Protein AF-A0A6F8Y375-F1 (afdb_monomer_lite)

pLDDT: mean 81.65, std 22.67, range [31.67, 98.69]

InterPro domains:
  IPR002477 Peptidoglycan binding-like [PF01471] (120-168)
  IPR036365 PGBD-like superfamily [SSF47090] (110-170)
  IPR036366 PGBD superfamily [G3DSA:1.10.101.10] (109-172)

Structure (mmCIF, N/CA/C/O backbone):
data_AF-A0A6F8Y375-F1
#
_entry.id   AF-A0A6F8Y375-F1
#
loop_
_atom_site.group_PDB
_atom_site.id
_atom_site.type_symbol
_atom_site.label_atom_id
_atom_site.label_alt_id
_atom_site.label_comp_id
_atom_site.label_asym_id
_atom_site.label_entity_id
_atom_site.label_seq_id
_atom_site.pdbx_PDB_ins_code
_atom_site.Cartn_x
_atom_site.Cartn_y
_atom_site.Cartn_z
_atom_site.occupancy
_atom_site.B_iso_or_equiv
_atom_site.auth_seq_id
_atom_site.auth_comp_id
_atom_site.auth_asym_id
_atom_site.auth_atom_id
_atom_site.pdbx_PDB_model_num
ATOM 1 N N . MET A 1 1 ? -44.886 16.537 32.208 1.00 37.22 1 MET A N 1
ATOM 2 C CA . MET A 1 1 ? -45.584 15.316 32.670 1.00 37.22 1 MET A CA 1
ATOM 3 C C . MET A 1 1 ? -44.545 14.223 32.857 1.00 37.22 1 MET A C 1
ATOM 5 O O . MET A 1 1 ? -43.608 14.162 32.078 1.00 37.22 1 MET A O 1
ATOM 9 N N . ARG A 1 2 ? -44.650 13.466 33.952 1.00 39.03 2 ARG A N 1
ATOM 10 C CA . ARG A 1 2 ? -43.691 12.444 34.404 1.00 39.03 2 ARG A CA 1
ATOM 11 C C . ARG A 1 2 ? -44.038 11.066 33.818 1.00 39.03 2 ARG A C 1
ATOM 13 O O . ARG A 1 2 ? -45.217 10.743 33.755 1.00 39.03 2 ARG A O 1
ATOM 20 N N . GLY A 1 3 ? -43.022 10.242 33.557 1.00 34.38 3 GLY A N 1
ATOM 21 C CA . GLY A 1 3 ? -43.107 8.777 33.399 1.00 34.38 3 GLY A CA 1
ATOM 22 C C . GLY A 1 3 ? -41.812 8.245 32.763 1.00 34.38 3 GLY A C 1
ATOM 23 O O . GLY A 1 3 ? -41.597 8.529 31.597 1.00 34.38 3 GLY A O 1
ATOM 24 N N . ARG A 1 4 ? -40.791 7.757 33.497 1.00 39.78 4 ARG A N 1
ATOM 25 C CA . ARG A 1 4 ? -40.645 6.469 34.238 1.00 39.78 4 ARG A CA 1
ATOM 26 C C . ARG A 1 4 ? -40.698 5.263 33.275 1.00 39.78 4 ARG A C 1
ATOM 28 O O . ARG A 1 4 ? -41.645 5.190 32.515 1.00 39.78 4 ARG A O 1
ATOM 35 N N . THR A 1 5 ? -39.801 4.271 33.255 1.00 34.69 5 THR A N 1
ATOM 36 C CA . THR A 1 5 ? -38.672 3.867 34.121 1.00 34.69 5 THR A CA 1
ATOM 37 C C . THR A 1 5 ? -37.955 2.665 33.478 1.00 34.69 5 THR A C 1
ATOM 39 O O . THR A 1 5 ? -38.552 1.944 32.687 1.00 34.69 5 THR A O 1
ATOM 42 N N . ALA A 1 6 ? -36.707 2.452 33.905 1.00 40.84 6 ALA A N 1
ATOM 43 C CA . ALA A 1 6 ? -35.819 1.313 33.674 1.00 40.84 6 ALA A CA 1
ATOM 44 C C . ALA A 1 6 ? -36.417 -0.079 33.957 1.00 40.84 6 ALA A C 1
ATOM 46 O O . ALA A 1 6 ? -37.256 -0.233 34.845 1.00 40.84 6 ALA A O 1
ATOM 47 N N . LEU A 1 7 ? -35.852 -1.099 33.302 1.00 39.53 7 LEU A N 1
ATOM 48 C CA . LEU A 1 7 ? -35.914 -2.500 33.721 1.00 39.53 7 LEU A CA 1
ATOM 49 C C . LEU A 1 7 ? -34.497 -3.096 33.699 1.00 39.53 7 LEU A C 1
ATOM 51 O O . LEU A 1 7 ? -33.960 -3.415 32.645 1.00 39.53 7 LEU A O 1
ATOM 55 N N . LEU A 1 8 ? -33.907 -3.233 34.887 1.00 40.50 8 LEU A N 1
ATOM 56 C CA . LEU A 1 8 ? -32.764 -4.100 35.168 1.00 40.50 8 LEU A CA 1
ATOM 57 C C . LEU A 1 8 ? -33.308 -5.283 35.971 1.00 40.50 8 LEU A C 1
ATOM 59 O O . LEU A 1 8 ? -33.814 -5.097 37.078 1.00 40.50 8 LEU A O 1
ATOM 63 N N . ALA A 1 9 ? -33.236 -6.487 35.408 1.00 43.84 9 ALA A N 1
ATOM 64 C CA . ALA A 1 9 ? -33.631 -7.717 36.082 1.00 43.84 9 ALA A CA 1
ATOM 65 C C . ALA A 1 9 ? -32.381 -8.416 36.639 1.00 43.84 9 ALA A C 1
ATOM 67 O O . ALA A 1 9 ? -31.626 -9.045 35.904 1.00 43.84 9 ALA A O 1
ATOM 68 N N . GLY A 1 10 ? -32.162 -8.284 37.948 1.00 35.44 10 GLY A N 1
ATOM 69 C CA . GLY A 1 10 ? -31.218 -9.101 38.708 1.00 35.44 10 GLY A CA 1
ATOM 70 C C . GLY A 1 10 ? -31.925 -10.331 39.275 1.00 35.44 10 GLY A C 1
ATOM 71 O O . GLY A 1 10 ? -32.960 -10.201 39.926 1.00 35.44 10 GLY A O 1
ATOM 72 N N . GLY A 1 11 ? -31.373 -11.520 39.03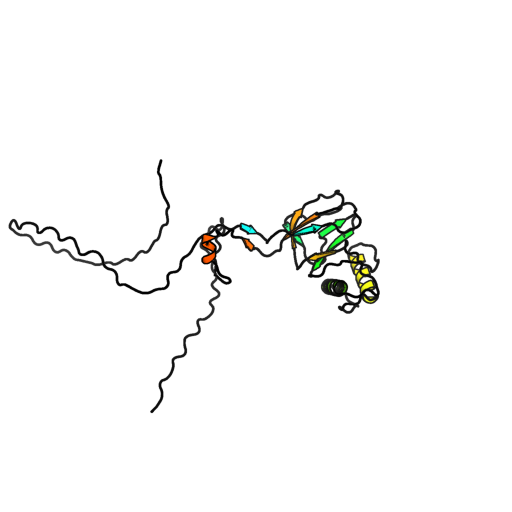5 1.00 34.22 11 GLY A N 1
ATOM 73 C CA . GLY A 1 11 ? -31.870 -12.777 39.589 1.00 34.22 11 GLY A CA 1
ATOM 74 C C . GLY A 1 11 ? -30.830 -13.431 40.492 1.00 34.22 11 GLY A C 1
ATOM 75 O O . GLY A 1 11 ? -29.788 -13.868 40.017 1.00 34.22 11 GLY A O 1
ATOM 76 N N . VAL A 1 12 ? -31.130 -13.541 41.787 1.00 40.56 12 VAL A N 1
ATOM 77 C CA . VAL A 1 12 ? -30.476 -14.494 42.695 1.00 40.56 12 VAL A CA 1
ATOM 78 C C . VAL A 1 12 ? -31.587 -15.283 43.375 1.00 40.56 12 VAL A C 1
ATOM 80 O O . VAL A 1 12 ? -32.337 -14.745 44.185 1.00 40.56 12 VAL A O 1
ATOM 83 N N . VAL A 1 13 ? -31.716 -16.557 43.004 1.00 44.78 13 VAL A N 1
ATOM 84 C CA . VAL A 1 13 ? -32.637 -17.513 43.628 1.00 44.78 13 VAL A CA 1
ATOM 85 C C . VAL A 1 13 ? -31.868 -18.261 44.711 1.00 44.78 13 VAL A C 1
ATOM 87 O O . VAL A 1 13 ? -30.893 -18.949 44.421 1.00 44.78 13 VAL A O 1
ATOM 90 N N . LEU A 1 14 ? -32.317 -18.138 45.958 1.00 45.53 14 LEU A N 1
ATOM 91 C CA . LEU A 1 14 ? -31.818 -18.918 47.088 1.00 45.53 14 LEU A CA 1
ATOM 92 C C . LEU A 1 14 ? -33.007 -19.696 47.664 1.00 45.53 14 LEU A C 1
ATOM 94 O O . LEU A 1 14 ? -33.869 -19.134 48.336 1.00 45.53 14 LEU A O 1
ATOM 98 N N . VAL A 1 15 ? -33.086 -20.985 47.326 1.00 47.25 15 VAL A N 1
ATOM 99 C CA . VAL A 1 15 ? -34.099 -21.913 47.846 1.00 47.25 15 VAL A CA 1
ATOM 100 C C . VAL A 1 15 ? -33.673 -22.346 49.245 1.00 47.25 15 VAL A C 1
ATOM 102 O O . VAL A 1 15 ? -32.671 -23.039 49.401 1.00 47.25 15 VAL A O 1
ATOM 105 N N . VAL A 1 16 ? -34.446 -21.967 50.262 1.00 47.47 16 VAL A N 1
ATOM 106 C CA . VAL A 1 16 ? -34.367 -22.566 51.599 1.00 47.47 16 VAL A CA 1
ATOM 107 C C . VAL A 1 16 ? -35.721 -23.197 51.893 1.00 47.47 16 VAL A C 1
ATOM 109 O O . VAL A 1 16 ? -36.705 -22.502 52.128 1.00 47.47 16 VAL A O 1
ATOM 112 N N . ALA A 1 17 ? -35.771 -24.525 51.835 1.00 45.69 17 ALA A N 1
ATOM 113 C CA . ALA A 1 17 ? -36.918 -25.306 52.267 1.00 45.69 17 ALA A CA 1
ATOM 114 C C . ALA A 1 17 ? -36.821 -25.531 53.783 1.00 45.69 17 ALA A C 1
ATOM 116 O O . ALA A 1 17 ? -35.930 -26.237 54.252 1.00 45.69 17 ALA A O 1
ATOM 117 N N . SER A 1 18 ? -37.737 -24.944 54.551 1.00 44.66 18 SER A N 1
ATOM 118 C CA . SER A 1 18 ? -37.965 -25.283 55.957 1.00 44.66 18 SER A CA 1
ATOM 119 C C . SER A 1 18 ? -39.335 -25.943 56.093 1.00 44.66 18 SER A C 1
ATOM 121 O O . SER A 1 18 ? -40.376 -25.317 55.907 1.00 44.66 18 SER A O 1
ATOM 123 N N . GLY A 1 19 ? -39.328 -27.241 56.396 1.00 43.91 19 GLY A N 1
ATOM 124 C CA . GLY A 1 19 ? -40.526 -27.978 56.777 1.00 43.91 19 GLY A CA 1
ATOM 125 C C . GLY A 1 19 ? -40.934 -27.637 58.209 1.00 43.91 19 GLY A C 1
ATOM 126 O O . GLY A 1 19 ? -40.118 -27.727 59.123 1.00 43.91 19 GLY A O 1
ATOM 127 N N . ALA A 1 20 ? -42.202 -27.280 58.406 1.00 39.06 20 ALA A N 1
ATOM 128 C CA . ALA A 1 20 ? -42.844 -27.246 59.715 1.00 39.06 20 ALA A CA 1
ATOM 129 C C . ALA A 1 20 ? -44.180 -27.991 59.615 1.00 39.06 20 ALA A C 1
ATOM 131 O O . ALA A 1 20 ? -45.089 -27.576 58.897 1.00 39.06 20 ALA A O 1
ATOM 132 N N . ALA A 1 21 ? -44.262 -29.127 60.305 1.00 38.59 21 ALA A N 1
ATOM 133 C CA . ALA A 1 21 ? -45.475 -29.914 60.447 1.00 38.59 21 ALA A CA 1
ATOM 134 C C . ALA A 1 21 ? -46.448 -29.195 61.394 1.00 38.59 21 ALA A C 1
ATOM 136 O O . ALA A 1 21 ? -46.091 -28.869 62.526 1.00 38.59 21 ALA A O 1
ATOM 137 N N . ALA A 1 22 ? -47.675 -28.954 60.931 1.00 40.41 22 ALA A N 1
ATOM 138 C CA . ALA A 1 22 ? -48.771 -28.452 61.748 1.00 40.41 22 ALA A CA 1
ATOM 139 C C . ALA A 1 22 ? -49.544 -29.634 62.350 1.00 40.41 22 ALA A C 1
ATOM 141 O O . ALA A 1 22 ? -50.082 -30.459 61.612 1.00 40.41 22 ALA A O 1
ATOM 142 N N . ALA A 1 23 ? -49.630 -29.697 63.678 1.00 41.34 23 ALA A N 1
ATOM 143 C CA . ALA A 1 23 ? -50.600 -30.529 64.380 1.00 41.34 23 ALA A CA 1
ATOM 144 C C . ALA A 1 23 ? -51.587 -29.611 65.111 1.00 41.34 23 ALA A C 1
ATOM 146 O O . ALA A 1 23 ? -51.207 -28.804 65.957 1.00 41.34 23 ALA A O 1
ATOM 147 N N . VAL A 1 24 ? -52.852 -29.717 64.710 1.00 46.00 24 VAL A N 1
ATOM 148 C CA . VAL A 1 24 ? -54.001 -28.954 65.203 1.00 46.00 24 VAL A CA 1
ATOM 149 C C . VAL A 1 24 ? -54.583 -29.686 66.415 1.00 46.00 24 VAL A C 1
ATOM 151 O O . VAL A 1 24 ? -54.818 -30.890 66.339 1.00 46.00 24 VAL A O 1
ATOM 154 N N . GLY A 1 25 ? -54.841 -28.978 67.516 1.00 36.72 25 GLY A N 1
ATOM 155 C CA . GLY A 1 25 ? -55.510 -29.517 68.704 1.00 36.72 25 GLY A CA 1
ATOM 156 C C . GLY A 1 25 ? -56.419 -28.466 69.341 1.00 36.72 25 GLY A C 1
ATOM 157 O O . GLY A 1 25 ? -55.965 -27.378 69.675 1.00 36.72 25 GLY A O 1
ATOM 158 N N . PHE A 1 26 ? -57.709 -28.789 69.434 1.00 42.25 26 PHE A N 1
ATOM 159 C CA . PHE A 1 26 ? -58.835 -27.938 69.839 1.00 42.25 26 PHE A CA 1
ATOM 160 C C . PHE A 1 26 ? -58.854 -27.579 71.338 1.00 42.25 26 PHE A C 1
ATOM 162 O O . PHE A 1 26 ? -58.589 -28.443 72.169 1.00 42.25 26 PHE A O 1
ATOM 169 N N . GLY A 1 27 ? -59.345 -26.374 71.678 1.00 36.41 27 GLY A N 1
ATOM 170 C CA . GLY A 1 27 ? -60.058 -26.140 72.945 1.00 36.41 27 GLY A CA 1
ATOM 171 C C . GLY A 1 27 ? -59.837 -24.792 73.648 1.00 36.41 27 GLY A C 1
ATOM 172 O O . GLY A 1 27 ? -58.833 -24.618 74.322 1.00 36.41 27 GLY A O 1
ATOM 173 N N . GLY A 1 28 ? -60.855 -23.920 73.608 1.00 40.31 28 GLY A N 1
ATOM 174 C CA . GLY A 1 28 ? -61.329 -23.187 74.795 1.00 40.31 28 GLY A CA 1
ATOM 175 C C . GLY A 1 28 ? -60.764 -21.794 75.126 1.00 40.31 28 GLY A C 1
ATOM 176 O O . GLY A 1 28 ? -59.578 -21.635 75.376 1.00 40.31 28 GLY A O 1
ATOM 177 N N . ALA A 1 29 ? -61.714 -20.862 75.304 1.00 40.88 29 ALA A N 1
ATOM 178 C CA . ALA A 1 29 ? -61.661 -19.565 75.994 1.00 40.88 29 ALA A CA 1
ATOM 179 C C . ALA A 1 29 ? -61.020 -18.374 75.256 1.00 40.88 29 ALA A C 1
ATOM 181 O O . ALA A 1 29 ? -59.884 -18.430 74.797 1.00 40.88 29 ALA A O 1
ATOM 182 N N . ASP A 1 30 ? -61.786 -17.277 75.197 1.00 52.31 30 ASP A N 1
ATOM 183 C CA . ASP A 1 30 ? -61.397 -15.943 74.735 1.00 52.31 30 ASP A CA 1
ATOM 184 C C . ASP A 1 30 ? -60.103 -15.464 75.409 1.00 52.31 30 ASP A C 1
ATOM 186 O O . ASP A 1 30 ? -60.102 -14.818 76.456 1.00 52.31 30 ASP A O 1
ATOM 190 N N . ALA A 1 31 ? -58.976 -15.784 74.783 1.00 46.41 31 ALA A N 1
ATOM 191 C CA . ALA A 1 31 ? -57.703 -15.149 75.042 1.00 46.41 31 ALA A CA 1
ATOM 192 C C . ALA A 1 31 ? -57.556 -14.012 74.033 1.00 46.41 31 ALA A C 1
ATOM 194 O O . ALA A 1 31 ? -57.444 -14.245 72.826 1.00 46.41 31 ALA A O 1
ATOM 195 N N . SER A 1 32 ? -57.568 -12.778 74.536 1.00 49.62 32 SER A N 1
ATOM 196 C CA . SER A 1 32 ? -57.157 -11.577 73.814 1.00 49.62 32 SER A CA 1
ATOM 197 C C . SER A 1 32 ? -55.979 -11.909 72.903 1.00 49.62 32 SER A C 1
ATOM 199 O O . SER A 1 32 ? -54.909 -12.273 73.390 1.00 49.62 32 SER A O 1
ATOM 201 N N . THR A 1 33 ? -56.183 -11.828 71.585 1.00 43.94 33 THR A N 1
ATOM 202 C CA . THR A 1 33 ? -55.109 -12.041 70.612 1.00 43.94 33 THR A CA 1
ATOM 203 C C . THR A 1 33 ? -54.000 -11.044 70.952 1.00 43.94 33 THR A C 1
ATOM 205 O O . THR A 1 33 ? -54.240 -9.839 70.827 1.00 43.94 33 THR A O 1
ATOM 208 N N . PRO A 1 34 ? -52.811 -11.485 71.412 1.00 51.41 34 PRO A N 1
ATOM 209 C CA . PRO A 1 34 ? -51.704 -10.561 71.587 1.00 51.41 34 PRO A CA 1
ATOM 210 C C . PRO A 1 34 ? -51.451 -9.929 70.215 1.00 51.41 34 PRO A C 1
ATOM 212 O O . PRO A 1 34 ? -51.585 -10.636 69.205 1.00 51.41 34 PRO A O 1
ATOM 215 N N . PRO A 1 35 ? -51.142 -8.621 70.126 1.00 56.06 35 PRO A N 1
ATOM 216 C CA . PRO A 1 35 ? -50.805 -8.022 68.845 1.00 56.06 35 PRO A CA 1
ATOM 217 C C . PRO A 1 35 ? -49.741 -8.917 68.226 1.00 56.06 35 PRO A C 1
ATOM 219 O O . PRO A 1 35 ? -48.720 -9.174 68.865 1.00 56.06 35 PRO A O 1
ATOM 222 N N . ARG A 1 36 ? -50.044 -9.488 67.051 1.00 54.84 36 ARG A N 1
ATOM 223 C CA . ARG A 1 36 ? -49.118 -10.342 66.305 1.00 54.84 36 ARG A CA 1
ATOM 224 C C . ARG A 1 36 ? -47.830 -9.544 66.201 1.00 54.84 36 ARG A C 1
ATOM 226 O O . ARG A 1 36 ? -47.786 -8.559 65.465 1.00 54.84 36 ARG A O 1
ATOM 233 N N . GLY A 1 37 ? -46.859 -9.906 67.040 1.00 55.25 37 GLY A N 1
ATOM 234 C CA . GLY A 1 37 ? -45.629 -9.157 67.200 1.00 55.25 37 GLY A CA 1
ATOM 235 C C . GLY A 1 37 ? -45.022 -9.011 65.823 1.00 55.25 37 GLY A C 1
ATOM 236 O O . GLY A 1 37 ? -44.868 -10.009 65.116 1.00 55.25 37 GLY A O 1
ATOM 237 N N . ALA A 1 38 ? -44.766 -7.769 65.415 1.00 67.94 38 ALA A N 1
ATOM 238 C CA . ALA A 1 38 ? -44.009 -7.511 64.208 1.00 67.94 38 ALA A CA 1
ATOM 239 C C . ALA A 1 38 ? -42.733 -8.354 64.308 1.00 67.94 38 ALA A C 1
ATOM 241 O O . ALA A 1 38 ? -41.964 -8.197 65.259 1.00 67.94 38 ALA A O 1
ATOM 242 N N . LEU A 1 39 ? -42.577 -9.319 63.397 1.00 71.50 39 LEU A N 1
ATOM 243 C CA . LEU A 1 39 ? -41.389 -10.164 63.369 1.00 71.50 39 LEU A CA 1
ATOM 244 C C . LEU A 1 39 ? -40.158 -9.243 63.343 1.00 71.50 39 LEU A C 1
ATOM 246 O O . LEU A 1 39 ? -40.206 -8.209 62.665 1.00 71.50 39 LEU A O 1
ATOM 250 N N . PRO A 1 40 ? -39.074 -9.578 64.069 1.00 73.81 40 PRO A N 1
ATOM 251 C CA . PRO A 1 40 ? -37.860 -8.785 64.001 1.00 73.81 40 PRO A CA 1
ATOM 252 C C . PRO A 1 40 ? -37.432 -8.639 62.532 1.00 73.81 40 PRO A C 1
ATOM 254 O O . PRO A 1 40 ? -37.566 -9.601 61.766 1.00 73.81 40 PRO A O 1
ATOM 257 N N . PRO A 1 41 ? -36.951 -7.455 62.113 1.00 78.75 41 PRO A N 1
ATOM 258 C CA . PRO A 1 41 ? -36.564 -7.225 60.729 1.00 78.75 41 PRO A CA 1
ATOM 259 C C . PRO A 1 41 ? -35.526 -8.259 60.284 1.00 78.75 41 PRO A C 1
ATOM 261 O O . PRO A 1 41 ? -34.656 -8.662 61.060 1.00 78.75 41 PRO A O 1
ATOM 264 N N . ALA A 1 42 ? -35.627 -8.695 59.027 1.00 83.81 42 ALA A N 1
ATOM 265 C CA . ALA A 1 42 ? -34.686 -9.649 58.459 1.00 83.81 42 ALA A CA 1
ATOM 266 C C . ALA A 1 42 ? -33.252 -9.103 58.568 1.00 83.81 42 ALA A C 1
ATOM 268 O O . ALA A 1 42 ? -32.975 -7.971 58.171 1.00 83.81 42 ALA A O 1
ATOM 269 N N . THR A 1 43 ? -32.343 -9.913 59.115 1.00 86.62 43 THR A N 1
ATOM 270 C CA . THR A 1 43 ? -30.919 -9.577 59.236 1.00 86.62 43 THR A CA 1
ATOM 271 C C . THR A 1 43 ? -30.093 -10.437 58.284 1.00 86.62 43 THR A C 1
ATOM 273 O O . THR A 1 43 ? -30.455 -11.573 57.979 1.00 86.62 43 THR A O 1
ATOM 276 N N . ALA A 1 44 ? -28.969 -9.897 57.812 1.00 88.81 44 ALA A N 1
ATOM 277 C CA . ALA A 1 44 ? -27.984 -10.614 57.009 1.00 88.81 44 ALA A CA 1
ATOM 278 C C . ALA A 1 44 ? -26.591 -10.432 57.627 1.00 88.81 44 ALA A C 1
ATOM 280 O O . ALA A 1 44 ? -26.277 -9.371 58.171 1.00 88.81 44 ALA A O 1
ATOM 281 N N . LYS A 1 45 ? -25.743 -11.466 57.561 1.00 89.62 45 LYS A N 1
ATOM 282 C CA . LYS A 1 45 ? -24.356 -11.371 58.039 1.00 89.62 45 LYS A CA 1
ATOM 283 C C . LYS A 1 45 ? -23.568 -10.404 57.156 1.00 89.62 45 LYS A C 1
ATOM 285 O O . LYS A 1 45 ? -23.555 -10.549 55.937 1.00 89.62 45 LYS A O 1
ATOM 290 N N . VAL A 1 46 ? -22.863 -9.463 57.778 1.00 89.06 46 VAL A N 1
ATOM 291 C CA . VAL A 1 46 ? -21.941 -8.566 57.074 1.00 89.06 46 VAL A CA 1
ATOM 292 C C . VAL A 1 46 ? -20.704 -9.360 56.652 1.00 89.06 46 VAL A C 1
ATOM 294 O O . VAL A 1 46 ? -20.022 -9.947 57.491 1.00 89.06 46 VAL A O 1
ATOM 297 N N . ALA A 1 47 ? -20.409 -9.368 55.354 1.00 90.81 47 ALA A N 1
ATOM 298 C CA . ALA A 1 47 ? -19.215 -9.978 54.781 1.00 90.81 47 ALA A CA 1
ATOM 299 C C . ALA A 1 47 ? -18.452 -8.944 53.941 1.00 90.81 47 ALA A C 1
ATOM 301 O O . ALA A 1 47 ? -19.057 -8.059 53.339 1.00 90.81 47 ALA A O 1
ATOM 302 N N . ARG A 1 48 ? -17.119 -9.055 53.892 1.00 91.06 48 ARG A N 1
ATOM 303 C CA . ARG A 1 48 ? -16.296 -8.294 52.939 1.00 91.06 48 ARG A CA 1
ATOM 304 C C . ARG A 1 48 ? -16.117 -9.107 51.664 1.00 91.06 48 ARG A C 1
ATOM 306 O O . ARG A 1 48 ? -15.863 -10.306 51.735 1.00 91.06 48 ARG A O 1
ATOM 313 N N . GLY A 1 49 ? -16.176 -8.433 50.524 1.00 91.81 49 GLY A N 1
ATOM 314 C CA . GLY A 1 49 ? -15.911 -9.008 49.212 1.00 91.81 49 GLY A CA 1
ATOM 315 C C . GLY A 1 49 ? -15.489 -7.924 48.227 1.00 91.81 49 GLY A C 1
ATOM 316 O O . GLY A 1 49 ? -15.562 -6.734 48.535 1.00 91.81 49 GLY A O 1
ATOM 317 N N . THR A 1 50 ? -15.035 -8.342 47.052 1.00 89.06 50 THR A N 1
ATOM 318 C CA . THR A 1 50 ? -14.737 -7.426 45.950 1.00 89.06 50 THR A CA 1
ATOM 319 C C . THR A 1 50 ? -16.026 -7.112 45.207 1.00 89.06 50 THR A C 1
ATOM 321 O O . THR A 1 50 ? -16.732 -8.026 44.785 1.00 89.06 50 THR A O 1
ATOM 324 N N . LEU A 1 51 ? -16.316 -5.825 45.029 1.00 88.50 51 LEU A N 1
ATOM 325 C CA . LEU A 1 51 ? -17.405 -5.377 44.173 1.00 88.50 51 LEU A CA 1
ATOM 326 C C . LEU A 1 51 ? -16.864 -5.159 42.760 1.00 88.50 51 LEU A C 1
ATOM 328 O O . LEU A 1 51 ? -15.894 -4.424 42.576 1.00 88.50 51 LEU A O 1
ATOM 332 N N . ILE A 1 52 ? -17.481 -5.809 41.778 1.00 84.62 52 ILE A N 1
ATOM 333 C CA . ILE A 1 52 ? -17.192 -5.591 40.361 1.00 84.62 52 ILE A CA 1
ATOM 334 C C . ILE A 1 52 ? -18.326 -4.736 39.810 1.00 84.62 52 ILE A C 1
ATOM 336 O O . ILE A 1 52 ? -19.494 -5.100 39.935 1.00 84.62 52 ILE A O 1
ATOM 340 N N . GLN A 1 53 ? -17.973 -3.595 39.227 1.00 83.12 53 GLN A N 1
ATOM 341 C CA . GLN A 1 53 ? -18.898 -2.778 38.457 1.00 83.12 53 GLN A CA 1
ATOM 342 C C . GLN A 1 53 ? -18.714 -3.124 36.981 1.00 83.12 53 GLN A C 1
ATOM 344 O O . GLN A 1 53 ? -17.592 -3.105 36.476 1.00 83.12 53 GLN A O 1
ATOM 349 N N . THR A 1 54 ? -19.809 -3.461 36.307 1.00 84.94 54 THR A N 1
ATOM 350 C CA . THR A 1 54 ? -19.839 -3.695 34.862 1.00 84.94 54 THR A CA 1
ATOM 351 C C . THR A 1 54 ? -20.707 -2.624 34.233 1.00 84.94 54 THR A C 1
ATOM 353 O O . THR A 1 54 ? -21.769 -2.299 34.763 1.00 84.94 54 THR A O 1
ATOM 356 N N . GLU A 1 55 ? -20.250 -2.086 33.112 1.00 87.12 55 GLU A N 1
ATOM 357 C CA . GLU A 1 55 ? -21.006 -1.132 32.321 1.00 87.12 55 GLU A CA 1
ATOM 358 C C . GLU A 1 55 ? -21.050 -1.601 30.871 1.00 87.12 55 GLU A C 1
ATOM 360 O O . GLU A 1 55 ? -20.032 -2.016 30.314 1.00 87.12 55 GLU A O 1
ATOM 365 N N . THR A 1 56 ? -22.244 -1.556 30.287 1.00 88.31 56 THR A N 1
ATOM 366 C CA . THR A 1 56 ? -22.464 -1.856 28.874 1.00 88.31 56 THR A CA 1
ATOM 367 C C . THR A 1 56 ? -22.463 -0.552 28.102 1.00 88.31 56 THR A C 1
ATOM 369 O O . THR A 1 56 ? -23.136 0.406 28.482 1.00 88.31 56 THR A O 1
ATOM 372 N N . VAL A 1 57 ? -21.702 -0.529 27.017 1.00 90.44 57 VAL A N 1
ATOM 373 C CA . VAL A 1 57 ? -21.546 0.624 26.137 1.00 90.44 57 VAL A CA 1
ATOM 374 C C . VAL A 1 57 ? -21.653 0.156 24.699 1.00 90.44 57 VAL A C 1
ATOM 376 O O . VAL A 1 57 ? -21.174 -0.927 24.358 1.00 90.44 57 VAL A O 1
ATOM 379 N N . ASP A 1 58 ? -22.278 0.976 23.866 1.00 89.25 58 ASP A N 1
ATOM 380 C CA . ASP A 1 58 ? -22.373 0.700 22.441 1.00 89.25 58 ASP A CA 1
ATOM 381 C C . ASP A 1 58 ? -21.029 0.965 21.755 1.00 89.25 58 ASP A C 1
ATOM 383 O O . ASP A 1 58 ? -20.267 1.864 22.125 1.00 89.25 58 ASP A O 1
ATOM 387 N N . GLY A 1 59 ? -20.737 0.170 20.730 1.00 89.06 59 GLY A N 1
ATOM 388 C CA . GLY A 1 59 ? -19.529 0.300 19.931 1.00 89.06 59 GLY A CA 1
ATOM 389 C C . GLY A 1 59 ? -19.782 -0.046 18.474 1.00 89.06 59 GLY A C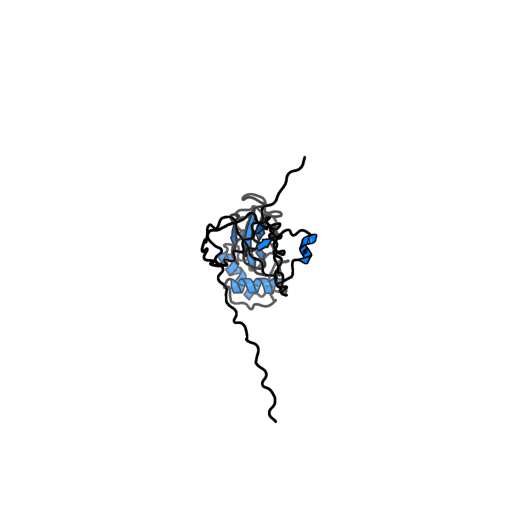 1
ATOM 390 O O . GLY A 1 59 ? -20.723 -0.763 18.134 1.00 89.06 59 GLY A O 1
ATOM 391 N N . THR A 1 60 ? -18.921 0.460 17.604 1.00 89.94 60 THR A N 1
ATOM 392 C CA . THR A 1 60 ? -18.928 0.144 16.180 1.00 89.94 60 THR A CA 1
ATOM 393 C C . THR A 1 60 ? -17.855 -0.893 15.883 1.00 89.94 60 THR A C 1
ATOM 395 O O . THR A 1 60 ? -16.700 -0.755 16.282 1.00 89.94 60 THR A O 1
ATOM 398 N N . LEU A 1 61 ? -18.235 -1.965 15.187 1.00 90.12 61 LEU A N 1
ATOM 399 C CA . LEU A 1 61 ? -17.285 -2.933 14.648 1.00 90.12 61 LEU A CA 1
ATOM 400 C C . LEU A 1 61 ? -16.809 -2.440 13.280 1.00 90.12 61 LEU A C 1
ATOM 402 O O . LEU A 1 61 ? -17.615 -2.263 12.370 1.00 90.12 61 LEU A O 1
ATOM 406 N N . GLY A 1 62 ? -15.504 -2.258 13.129 1.00 91.50 62 GLY A N 1
ATOM 407 C CA . GLY A 1 62 ? -14.875 -1.835 11.884 1.00 91.50 62 GLY A CA 1
ATOM 408 C C . GLY A 1 62 ? -13.501 -2.466 11.698 1.00 91.50 62 GLY A C 1
ATOM 409 O O . GLY A 1 62 ? -13.179 -3.488 12.303 1.00 91.50 62 GLY A O 1
ATOM 410 N N . TYR A 1 63 ? -12.687 -1.839 10.853 1.00 93.44 63 TYR A N 1
ATOM 411 C CA . TYR A 1 63 ? -11.346 -2.305 10.481 1.00 93.44 63 TYR A CA 1
ATOM 412 C C . TYR A 1 63 ? -10.253 -1.262 10.787 1.00 93.44 63 TYR A C 1
ATOM 414 O O . TYR A 1 63 ? -9.153 -1.301 10.235 1.00 93.44 63 TYR A O 1
ATOM 422 N N . GLY A 1 64 ? -10.568 -0.325 11.686 1.00 91.88 64 GLY A N 1
ATOM 423 C CA . GLY A 1 64 ? -9.770 0.869 11.957 1.00 91.88 64 GLY A CA 1
ATOM 424 C C . GLY A 1 64 ? -10.175 2.058 11.086 1.00 91.88 64 GLY A C 1
ATOM 425 O O . GLY A 1 64 ? -11.129 1.976 10.309 1.00 91.88 64 GLY A O 1
ATOM 426 N N . ASP A 1 65 ? -9.450 3.162 11.247 1.00 92.69 65 ASP A N 1
ATOM 427 C CA . ASP A 1 65 ? -9.707 4.398 10.513 1.00 92.69 65 ASP A CA 1
ATOM 428 C C . ASP A 1 65 ? -9.218 4.289 9.057 1.00 92.69 65 ASP A C 1
ATOM 430 O O . ASP A 1 65 ? -8.102 3.808 8.825 1.00 92.69 65 ASP A O 1
ATOM 434 N N . PRO A 1 66 ? -10.014 4.729 8.064 1.00 95.62 66 PRO A N 1
ATOM 435 C CA . PRO A 1 66 ? -9.596 4.706 6.668 1.00 95.62 66 PRO A CA 1
ATOM 436 C C . PRO A 1 66 ? -8.424 5.656 6.386 1.00 95.62 66 PRO A C 1
ATOM 438 O O . PRO A 1 66 ? -8.425 6.817 6.796 1.00 95.62 66 PRO A O 1
ATOM 441 N N . VAL A 1 67 ? -7.454 5.184 5.604 1.00 97.38 67 VAL A N 1
ATOM 442 C CA . VAL A 1 67 ? -6.303 5.952 5.117 1.00 97.38 67 VAL A CA 1
ATOM 443 C C . VAL A 1 67 ? -6.422 6.135 3.607 1.00 97.38 67 VAL A C 1
ATOM 445 O O . VAL A 1 67 ? -6.686 5.185 2.875 1.00 97.38 67 VAL A O 1
ATOM 448 N N . ALA A 1 68 ? -6.229 7.362 3.121 1.00 97.31 68 ALA A N 1
ATOM 449 C CA . ALA A 1 68 ? -6.326 7.668 1.696 1.00 97.31 68 ALA A CA 1
ATOM 450 C C . ALA A 1 68 ? -5.053 7.281 0.930 1.00 97.31 68 ALA A C 1
ATOM 452 O O . ALA A 1 68 ? -3.948 7.674 1.310 1.00 97.31 68 ALA A O 1
ATOM 453 N N . ILE A 1 69 ? -5.228 6.600 -0.202 1.00 96.69 69 ILE A N 1
ATOM 454 C CA . ILE A 1 69 ? -4.198 6.406 -1.223 1.00 96.69 69 ILE A CA 1
ATOM 455 C C . ILE A 1 69 ? -4.423 7.448 -2.313 1.00 96.69 69 ILE A C 1
ATOM 457 O O . ILE A 1 69 ? -5.524 7.594 -2.847 1.00 96.69 69 ILE A O 1
ATOM 461 N N . LYS A 1 70 ? -3.370 8.209 -2.607 1.00 95.31 70 LYS A N 1
ATOM 462 C CA . LYS A 1 70 ? -3.387 9.279 -3.603 1.00 95.31 70 LYS A CA 1
ATOM 463 C C . LYS A 1 70 ? -2.578 8.871 -4.824 1.00 95.31 70 LYS A C 1
ATOM 465 O O . LYS A 1 70 ? -1.538 8.230 -4.670 1.00 95.31 70 LYS A O 1
ATOM 470 N N . ALA A 1 71 ? -3.019 9.312 -5.995 1.00 93.50 71 ALA A N 1
ATOM 471 C CA . ALA A 1 71 ? -2.207 9.256 -7.198 1.00 93.50 71 ALA A CA 1
ATOM 472 C C . ALA A 1 71 ? -0.967 10.147 -7.014 1.00 93.50 71 ALA A C 1
ATOM 474 O O . ALA A 1 71 ? -1.084 11.311 -6.619 1.00 93.50 71 ALA A O 1
ATOM 475 N N . LYS A 1 72 ? 0.221 9.574 -7.239 1.00 85.88 72 LYS A N 1
ATOM 476 C CA . LYS A 1 72 ? 1.521 10.267 -7.141 1.00 85.88 72 LYS A CA 1
ATOM 477 C C . LYS A 1 72 ? 2.211 10.461 -8.497 1.00 85.88 72 LYS A C 1
ATOM 479 O O . LYS A 1 72 ? 3.224 11.151 -8.549 1.00 85.88 72 LYS A O 1
ATOM 484 N N . GLY A 1 73 ? 1.703 9.822 -9.552 1.00 77.69 73 GLY A N 1
ATOM 485 C CA . GLY A 1 73 ? 2.257 9.892 -10.904 1.00 77.69 73 GLY A CA 1
ATOM 486 C C . GLY A 1 73 ? 1.995 11.228 -11.604 1.00 77.69 73 GLY A C 1
ATOM 487 O O . GLY A 1 73 ? 1.374 12.138 -11.056 1.00 77.69 73 GLY A O 1
ATOM 488 N N . THR A 1 74 ? 2.455 11.325 -12.849 1.00 73.19 74 THR A N 1
ATOM 489 C CA . THR A 1 74 ? 2.363 12.510 -13.722 1.00 73.19 74 THR A CA 1
ATOM 490 C C . THR A 1 74 ? 0.968 12.757 -14.316 1.00 73.19 74 THR A C 1
ATOM 492 O O . THR A 1 74 ? 0.823 13.584 -15.214 1.00 73.19 74 THR A O 1
ATOM 495 N N . GLY A 1 75 ? -0.068 12.091 -13.798 1.00 84.06 75 GLY A N 1
ATOM 496 C CA . GLY A 1 75 ? -1.417 12.062 -14.364 1.00 84.06 75 GLY A CA 1
ATOM 497 C C . GLY A 1 75 ? -1.676 10.750 -15.105 1.00 84.06 75 GLY A C 1
ATOM 498 O O . GLY A 1 75 ? -1.025 9.755 -14.807 1.00 84.06 75 GLY A O 1
ATOM 499 N N . GLY A 1 76 ? -2.638 10.763 -16.028 1.00 93.88 76 GLY A N 1
ATOM 500 C CA . GLY A 1 76 ? -3.106 9.586 -16.770 1.00 93.88 76 GLY A CA 1
ATOM 501 C C . GLY A 1 76 ? -4.571 9.263 -16.481 1.00 93.88 76 GLY A C 1
ATOM 502 O O . GLY A 1 76 ? -5.231 9.971 -15.709 1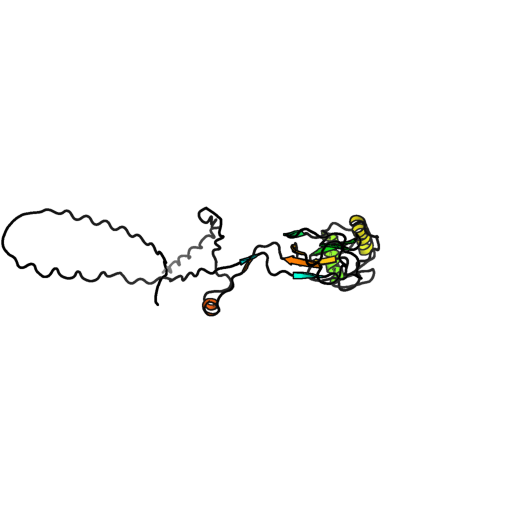.00 93.88 76 GLY A O 1
ATOM 503 N N . THR A 1 77 ? -5.089 8.211 -17.103 1.00 96.88 77 THR A N 1
ATOM 504 C CA . THR A 1 77 ? -6.469 7.746 -16.936 1.00 96.88 77 THR A CA 1
ATOM 505 C C . THR A 1 77 ? -6.509 6.478 -16.093 1.00 96.88 77 THR A C 1
ATOM 507 O O . THR A 1 77 ? -5.775 5.528 -16.343 1.00 96.88 77 THR A O 1
ATOM 510 N N . LEU A 1 78 ? -7.397 6.434 -15.096 1.00 97.38 78 LEU A N 1
ATOM 511 C CA . LEU A 1 78 ? -7.636 5.220 -14.319 1.00 97.38 78 LEU A CA 1
ATOM 512 C C . LEU A 1 78 ? -8.256 4.145 -15.210 1.00 97.38 78 LEU A C 1
ATOM 514 O O . LEU A 1 78 ? -9.408 4.255 -15.628 1.00 97.38 78 LEU A O 1
ATOM 518 N N . THR A 1 79 ? -7.496 3.097 -15.483 1.00 97.44 79 THR A N 1
ATOM 519 C CA . THR A 1 79 ? -7.879 1.998 -16.382 1.00 97.44 79 THR A CA 1
ATOM 520 C C . THR A 1 79 ? -8.465 0.821 -15.618 1.00 97.44 79 THR A C 1
ATOM 522 O O . THR A 1 79 ? -9.346 0.141 -16.144 1.00 97.44 79 THR A O 1
ATOM 525 N N . TRP A 1 80 ? -8.106 0.662 -14.340 1.00 97.94 80 TRP A N 1
ATOM 526 C CA . TRP A 1 80 ? -8.669 -0.359 -13.461 1.00 97.94 80 TRP A CA 1
ATOM 527 C C . TRP A 1 80 ? -8.679 0.062 -11.985 1.00 97.94 80 TRP A C 1
ATOM 529 O O . TRP A 1 80 ? -7.783 0.757 -11.498 1.00 97.94 80 TRP A O 1
ATOM 539 N N . LEU A 1 81 ? -9.703 -0.401 -11.257 1.00 98.12 81 LEU A N 1
ATOM 540 C CA . LEU A 1 81 ? -9.851 -0.249 -9.809 1.00 98.12 81 LEU A CA 1
ATOM 541 C C . LEU A 1 81 ? -10.342 -1.564 -9.175 1.00 98.12 81 LEU A C 1
ATOM 543 O O . LEU A 1 81 ? -11.161 -2.270 -9.773 1.00 98.12 81 LEU A O 1
ATOM 547 N N . PRO A 1 82 ? -9.913 -1.881 -7.941 1.00 98.19 82 PRO A N 1
ATOM 548 C CA . PRO A 1 82 ? -10.414 -3.028 -7.196 1.00 98.19 82 PRO A CA 1
ATOM 549 C C . PRO A 1 82 ? -11.841 -2.781 -6.690 1.00 98.19 82 PRO A C 1
ATOM 551 O O . PRO A 1 82 ? -12.269 -1.646 -6.498 1.00 98.19 82 PRO A O 1
ATOM 554 N N . ALA A 1 83 ? -12.572 -3.854 -6.386 1.00 97.94 83 ALA A N 1
ATOM 555 C CA . ALA A 1 83 ? -13.881 -3.739 -5.746 1.00 97.94 83 ALA A CA 1
ATOM 556 C C . ALA A 1 83 ? -13.770 -3.235 -4.293 1.00 97.94 83 ALA A C 1
ATOM 558 O O . ALA A 1 83 ? -12.844 -3.594 -3.559 1.00 97.94 83 ALA A O 1
ATOM 559 N N . GLU A 1 84 ? -14.763 -2.470 -3.836 1.00 97.44 84 GLU A N 1
ATOM 560 C CA . GLU A 1 84 ? -14.867 -2.112 -2.421 1.00 97.44 84 GLU A CA 1
ATOM 561 C C . GLU A 1 84 ? -14.992 -3.360 -1.543 1.00 97.44 84 GLU A C 1
ATOM 563 O O . GLU A 1 84 ? -15.731 -4.302 -1.829 1.00 97.44 84 GLU A O 1
ATOM 568 N N . GLY A 1 85 ? -14.240 -3.377 -0.448 1.00 96.69 85 GLY A N 1
ATOM 569 C CA . GLY A 1 85 ? -14.129 -4.516 0.447 1.00 96.69 85 GLY A CA 1
ATOM 570 C C . GLY A 1 85 ? -13.200 -5.631 -0.010 1.00 96.69 85 GLY A C 1
ATOM 571 O O . GLY A 1 85 ? -13.006 -6.566 0.770 1.00 96.69 85 GLY A O 1
ATOM 572 N N . ALA A 1 86 ? -12.594 -5.523 -1.196 1.00 97.94 86 ALA A N 1
ATOM 573 C CA . ALA A 1 86 ? -11.518 -6.412 -1.606 1.00 97.94 86 ALA A CA 1
ATOM 574 C C . ALA A 1 86 ? -10.312 -6.274 -0.671 1.00 97.94 86 ALA A C 1
ATOM 576 O O . ALA A 1 86 ? -10.020 -5.192 -0.150 1.00 97.94 86 ALA A O 1
ATOM 577 N N . THR A 1 87 ? -9.602 -7.379 -0.487 1.00 98.12 87 THR A N 1
ATOM 578 C CA . THR A 1 87 ? -8.360 -7.409 0.276 1.00 98.12 87 THR A CA 1
ATOM 579 C C . THR A 1 87 ? -7.183 -7.547 -0.679 1.00 98.12 87 THR A C 1
ATOM 581 O O . THR A 1 87 ? -7.199 -8.409 -1.558 1.00 98.12 87 THR A O 1
ATOM 584 N N . LEU A 1 88 ? -6.176 -6.692 -0.513 1.00 98.19 88 LEU A N 1
ATOM 585 C CA . LEU A 1 88 ? -4.991 -6.626 -1.360 1.00 98.19 88 LEU A CA 1
ATOM 586 C C . LEU A 1 88 ? -3.743 -6.979 -0.552 1.00 98.19 88 LEU A C 1
ATOM 588 O O . LEU A 1 88 ? -3.494 -6.429 0.525 1.00 98.19 88 LEU A O 1
ATOM 592 N N . THR A 1 89 ? -2.943 -7.882 -1.110 1.00 98.19 89 THR A N 1
ATOM 593 C CA . THR A 1 89 ? -1.680 -8.356 -0.538 1.00 98.19 89 THR A CA 1
ATOM 594 C C . THR A 1 89 ? -0.482 -7.754 -1.273 1.00 98.19 89 THR A C 1
ATOM 596 O O . THR A 1 89 ? -0.631 -7.168 -2.345 1.00 98.19 89 THR A O 1
ATOM 599 N N . ARG A 1 90 ? 0.726 -7.938 -0.725 1.00 98.12 90 ARG A N 1
ATOM 600 C CA . ARG A 1 90 ? 1.984 -7.521 -1.363 1.00 98.12 90 ARG A CA 1
ATOM 601 C C . ARG A 1 90 ? 2.055 -8.022 -2.812 1.00 98.12 90 ARG A C 1
ATOM 603 O O . ARG A 1 90 ? 1.689 -9.165 -3.083 1.00 98.12 90 ARG A O 1
ATOM 610 N N . GLY A 1 91 ? 2.517 -7.164 -3.717 1.00 97.88 91 GLY A N 1
ATOM 611 C CA . GLY A 1 91 ? 2.685 -7.457 -5.141 1.00 97.88 91 GLY A CA 1
ATOM 612 C C . GLY A 1 91 ? 1.409 -7.356 -5.971 1.00 97.88 91 GLY A C 1
ATOM 613 O O . GLY A 1 91 ? 1.470 -7.530 -7.181 1.00 97.88 91 GLY A O 1
ATOM 614 N N . LYS A 1 92 ? 0.246 -7.094 -5.360 1.00 98.06 92 LYS A N 1
ATOM 615 C CA . LYS A 1 92 ? -1.007 -6.910 -6.102 1.00 98.06 92 LYS A CA 1
ATOM 616 C C . LYS A 1 92 ? -1.222 -5.444 -6.485 1.00 98.06 92 LYS A C 1
ATOM 618 O O . LYS A 1 92 ? -0.833 -4.566 -5.710 1.00 98.06 92 LYS A O 1
ATOM 623 N N . PRO A 1 93 ? -1.849 -5.174 -7.643 1.00 97.44 93 PRO A N 1
ATOM 624 C CA . PRO A 1 93 ? -2.190 -3.816 -8.039 1.00 97.44 93 PRO A CA 1
ATOM 625 C C . PRO A 1 93 ? -3.227 -3.222 -7.081 1.00 97.44 93 PRO A C 1
ATOM 627 O O . PRO A 1 93 ? -4.177 -3.886 -6.659 1.00 97.44 93 PRO A O 1
ATOM 630 N N . VAL A 1 94 ? -3.025 -1.956 -6.731 1.00 97.75 94 VAL A N 1
ATOM 631 C CA . VAL A 1 94 ? -3.964 -1.131 -5.962 1.00 97.75 94 VAL A CA 1
ATOM 632 C C . VAL A 1 94 ? -4.925 -0.401 -6.896 1.00 97.75 94 VAL A C 1
ATOM 634 O O . VAL A 1 94 ? -6.087 -0.222 -6.550 1.00 97.75 94 VAL A O 1
ATOM 637 N N . TYR A 1 95 ? -4.428 0.027 -8.052 1.00 97.88 95 TYR A N 1
ATOM 638 C CA . TYR A 1 95 ? -5.158 0.586 -9.190 1.00 97.88 95 TYR A CA 1
ATOM 639 C C . TYR A 1 95 ? -4.226 0.559 -10.412 1.00 97.88 95 TYR A C 1
ATOM 641 O O . TYR A 1 95 ? -3.021 0.353 -10.248 1.00 97.88 95 TYR A O 1
ATOM 649 N N . GLU A 1 96 ? -4.765 0.780 -11.608 1.00 97.31 96 GLU A N 1
ATOM 650 C CA . GLU A 1 96 ? -3.980 0.929 -12.845 1.00 97.31 96 GLU A CA 1
ATOM 651 C C . GLU A 1 96 ? -4.213 2.312 -13.455 1.00 97.31 96 GLU A C 1
ATOM 653 O O . GLU A 1 96 ? -5.323 2.858 -13.394 1.00 97.31 96 GLU A O 1
ATOM 658 N N . VAL A 1 97 ? -3.157 2.888 -14.024 1.00 97.00 97 VAL A N 1
ATOM 659 C CA . VAL A 1 97 ? -3.185 4.156 -14.761 1.00 97.00 97 VAL A CA 1
ATOM 660 C C . VAL A 1 97 ? -2.664 3.873 -16.156 1.00 97.00 97 VAL A C 1
ATOM 662 O O . VAL A 1 97 ? -1.547 3.408 -16.266 1.00 97.00 97 VAL A O 1
ATOM 665 N N . ASP A 1 98 ? -3.443 4.132 -17.204 1.00 95.94 98 ASP A N 1
ATOM 666 C CA . ASP A 1 98 ? -3.021 3.881 -18.594 1.00 95.94 98 ASP A CA 1
ATOM 667 C C . ASP A 1 98 ? -2.483 2.444 -18.826 1.00 95.94 98 ASP A C 1
ATOM 669 O O . ASP A 1 98 ? -1.461 2.254 -19.474 1.00 95.94 98 ASP A O 1
ATOM 673 N N . ASP A 1 99 ? -3.171 1.440 -18.263 1.00 95.44 99 ASP A N 1
ATOM 674 C CA . ASP A 1 99 ? -2.819 0.010 -18.226 1.00 95.44 99 ASP A CA 1
ATOM 675 C C . ASP A 1 99 ? -1.538 -0.340 -17.435 1.00 95.44 99 ASP A C 1
ATOM 677 O O . ASP A 1 99 ? -1.137 -1.500 -17.376 1.00 95.44 99 ASP A O 1
ATOM 681 N N . ASP A 1 100 ? -0.941 0.632 -16.736 1.00 95.50 100 ASP A N 1
ATOM 682 C CA . ASP A 1 100 ? 0.202 0.426 -15.851 1.00 95.50 100 ASP A CA 1
ATOM 683 C C . ASP A 1 100 ? -0.228 0.206 -14.381 1.00 95.50 100 ASP A C 1
ATOM 685 O O . ASP A 1 100 ? -0.804 1.109 -13.752 1.00 95.50 100 ASP A O 1
ATOM 689 N N . PRO A 1 101 ? 0.095 -0.948 -13.762 1.00 96.75 101 PRO A N 1
ATOM 690 C CA . PRO A 1 101 ? -0.286 -1.239 -12.384 1.00 96.75 101 PRO A CA 1
ATOM 691 C C . PRO A 1 101 ? 0.537 -0.465 -11.357 1.00 96.75 101 PRO A C 1
ATOM 693 O O . PRO A 1 101 ? 1.770 -0.484 -11.361 1.00 96.75 101 PRO A O 1
ATOM 696 N N . VAL A 1 102 ? -0.164 0.141 -10.393 1.00 97.38 102 VAL A N 1
ATOM 697 C CA . VAL A 1 102 ? 0.429 0.698 -9.174 1.00 97.38 102 VAL A CA 1
ATOM 698 C C . VAL A 1 102 ? 0.382 -0.353 -8.070 1.00 97.38 102 VAL A C 1
ATOM 700 O O . VAL A 1 102 ? -0.686 -0.691 -7.556 1.00 97.38 102 VAL A O 1
ATOM 703 N N . VAL A 1 103 ? 1.541 -0.883 -7.690 1.00 97.94 103 VAL A N 1
ATOM 704 C CA . VAL A 1 103 ? 1.651 -2.120 -6.904 1.00 97.94 103 VAL A CA 1
ATOM 705 C C . VAL A 1 103 ? 1.730 -1.863 -5.399 1.00 97.94 103 VAL A C 1
ATOM 707 O O . VAL A 1 103 ? 2.417 -0.955 -4.932 1.00 97.94 103 VAL A O 1
ATOM 710 N N . LEU A 1 104 ? 1.050 -2.698 -4.608 1.00 98.38 104 LEU A N 1
ATOM 711 C CA . LEU A 1 104 ? 1.130 -2.671 -3.151 1.00 98.38 104 LEU A CA 1
ATOM 712 C C . LEU A 1 104 ? 2.421 -3.321 -2.646 1.00 98.38 104 LEU A C 1
ATOM 714 O O . LEU A 1 104 ? 2.631 -4.523 -2.810 1.00 98.38 104 LEU A O 1
ATOM 718 N N . LEU A 1 105 ? 3.226 -2.554 -1.923 1.00 98.38 105 LEU A N 1
ATOM 719 C CA . LEU A 1 105 ? 4.384 -3.019 -1.171 1.00 98.38 105 LEU A CA 1
ATOM 720 C C . LEU A 1 105 ? 4.137 -2.866 0.331 1.00 98.38 105 LEU A C 1
ATOM 722 O O . LEU A 1 105 ? 3.347 -2.028 0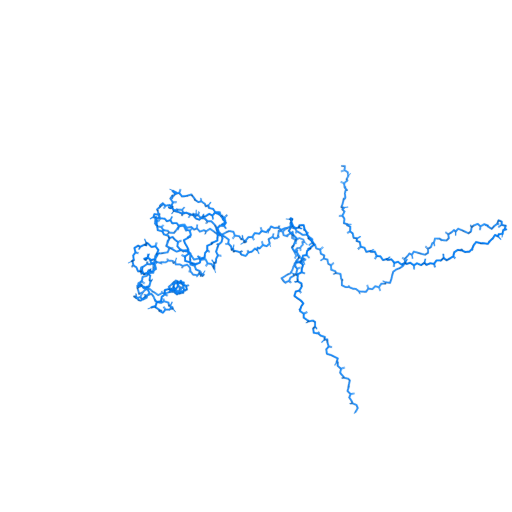.775 1.00 98.38 105 LEU A O 1
ATOM 726 N N . PHE A 1 106 ? 4.820 -3.681 1.130 1.00 98.19 106 PHE A N 1
ATOM 727 C CA . PHE A 1 106 ? 4.713 -3.624 2.583 1.00 98.19 106 PHE A CA 1
ATOM 728 C C . PHE A 1 106 ? 5.933 -2.951 3.192 1.00 98.19 106 PHE A C 1
ATOM 730 O O . PHE A 1 106 ? 7.055 -3.355 2.909 1.00 98.19 106 PHE A O 1
ATOM 737 N N . GLY A 1 107 ? 5.716 -1.988 4.075 1.00 97.06 107 GLY A N 1
ATOM 738 C CA . GLY A 1 107 ? 6.794 -1.264 4.729 1.00 97.06 107 GLY A CA 1
ATOM 739 C C . GLY A 1 107 ? 6.297 -0.042 5.483 1.00 97.06 107 GLY A C 1
ATOM 740 O O . GLY A 1 107 ? 5.098 0.238 5.547 1.00 97.06 107 GLY A O 1
ATOM 741 N N . SER A 1 108 ? 7.240 0.703 6.048 1.00 95.25 108 SER A N 1
ATOM 742 C CA . SER A 1 108 ? 6.970 2.004 6.675 1.00 95.25 108 SER A CA 1
ATOM 743 C C . SER A 1 108 ? 7.609 3.167 5.923 1.00 95.25 108 SER A C 1
ATOM 745 O O . SER A 1 108 ? 7.249 4.319 6.166 1.00 95.25 108 SER A O 1
ATOM 747 N N . THR A 1 109 ? 8.544 2.876 5.018 1.00 95.81 109 THR A N 1
ATOM 748 C CA . THR A 1 109 ? 9.306 3.882 4.276 1.00 95.81 109 THR A CA 1
ATOM 749 C C . THR A 1 109 ? 8.729 4.035 2.868 1.00 95.81 109 THR A C 1
ATOM 751 O O . THR A 1 109 ? 8.821 3.102 2.075 1.00 95.81 109 THR A O 1
ATOM 754 N N . PRO A 1 110 ? 8.104 5.172 2.518 1.00 93.62 110 PRO A N 1
ATOM 755 C CA . PRO A 1 110 ? 7.642 5.391 1.153 1.00 93.62 110 PRO A CA 1
ATOM 756 C C . PRO A 1 110 ? 8.824 5.672 0.219 1.00 93.62 110 PRO A C 1
ATOM 758 O O . PRO A 1 110 ? 9.791 6.314 0.625 1.00 93.62 110 PRO A O 1
ATOM 761 N N . LEU A 1 111 ? 8.696 5.309 -1.058 1.00 95.19 111 LEU A N 1
ATOM 762 C CA . LEU A 1 111 ? 9.566 5.855 -2.101 1.00 95.19 111 LEU A CA 1
ATOM 763 C C . LEU A 1 111 ? 9.247 7.349 -2.262 1.00 95.19 111 LEU A C 1
ATOM 765 O O . LEU A 1 111 ? 8.084 7.734 -2.434 1.00 95.19 111 LEU A O 1
ATOM 769 N N . TYR A 1 112 ? 10.273 8.194 -2.160 1.00 93.69 112 TYR A N 1
ATOM 770 C CA . TYR A 1 112 ? 10.170 9.659 -2.267 1.00 93.69 112 TYR A CA 1
ATOM 771 C C . TYR A 1 112 ? 10.985 10.236 -3.435 1.00 93.69 112 TYR A C 1
ATOM 773 O O . TYR A 1 112 ? 10.982 11.445 -3.655 1.00 93.69 112 TYR A O 1
ATOM 781 N N . ARG A 1 113 ? 11.659 9.370 -4.191 1.00 96.25 113 ARG A N 1
ATOM 782 C CA . ARG A 1 113 ? 12.436 9.664 -5.398 1.00 96.25 113 ARG A CA 1
ATOM 783 C C . ARG A 1 113 ? 12.454 8.424 -6.301 1.00 96.25 113 ARG A C 1
ATOM 785 O O . ARG A 1 113 ? 12.159 7.338 -5.801 1.00 96.25 113 ARG A O 1
ATOM 792 N N . PRO A 1 114 ? 12.781 8.572 -7.592 1.00 97.19 114 PRO A N 1
ATOM 793 C CA . PRO A 1 114 ? 13.067 7.428 -8.445 1.00 97.19 114 PRO A CA 1
ATOM 794 C C . PRO A 1 114 ? 14.224 6.597 -7.883 1.00 97.19 114 PRO A C 1
ATOM 796 O O . PRO A 1 114 ? 15.216 7.164 -7.417 1.00 97.19 114 PRO A O 1
ATOM 799 N N . LEU A 1 115 ? 14.081 5.275 -7.922 1.00 98.19 115 LEU A N 1
ATOM 800 C CA . LEU A 1 115 ? 15.156 4.334 -7.634 1.00 98.19 115 LEU A CA 1
ATOM 801 C C . LEU A 1 115 ? 15.836 3.959 -8.950 1.00 98.19 115 LEU A C 1
ATOM 803 O O . LEU A 1 115 ? 15.174 3.517 -9.887 1.00 98.19 115 LEU A O 1
ATOM 807 N N . THR A 1 116 ? 17.140 4.193 -9.013 1.00 97.81 116 THR A N 1
ATOM 808 C CA . THR A 1 116 ? 18.013 3.928 -10.161 1.00 97.81 116 THR A CA 1
ATOM 809 C C . THR A 1 116 ? 19.363 3.458 -9.637 1.00 97.81 116 THR A C 1
ATOM 811 O O . THR A 1 116 ? 19.651 3.640 -8.452 1.00 97.81 116 THR A O 1
ATOM 814 N N . THR A 1 117 ? 20.222 2.932 -10.511 1.00 97.25 117 THR A N 1
ATOM 815 C CA . THR A 1 117 ? 21.604 2.592 -10.145 1.00 97.25 117 THR A CA 1
ATOM 816 C C . THR A 1 117 ? 22.323 3.756 -9.458 1.00 97.25 117 THR A C 1
ATOM 818 O O . THR A 1 117 ? 22.071 4.923 -9.772 1.00 97.25 117 THR A O 1
ATOM 821 N N . ASP A 1 118 ? 23.201 3.420 -8.512 1.00 95.50 118 ASP A N 1
ATOM 822 C CA . ASP A 1 118 ? 24.031 4.337 -7.714 1.00 95.50 118 ASP A CA 1
ATOM 823 C C . ASP A 1 118 ? 23.262 5.197 -6.686 1.00 95.50 118 ASP A C 1
ATOM 825 O O . ASP A 1 118 ? 23.831 6.100 -6.063 1.00 95.50 118 ASP A O 1
ATOM 829 N N . VAL A 1 119 ? 21.966 4.938 -6.469 1.00 97.75 119 VAL A N 1
ATOM 830 C CA . VAL A 1 119 ? 21.184 5.588 -5.404 1.00 97.75 119 VAL A CA 1
ATOM 831 C C . VAL A 1 119 ? 21.283 4.788 -4.111 1.00 97.75 119 VAL A C 1
ATOM 833 O O . VAL A 1 119 ? 21.030 3.590 -4.097 1.00 97.75 119 VAL A O 1
ATOM 836 N N . THR A 1 120 ? 21.554 5.475 -2.997 1.00 98.06 120 THR A N 1
ATOM 837 C CA . THR A 1 120 ? 21.597 4.863 -1.659 1.00 98.06 120 THR A CA 1
ATOM 838 C C . THR A 1 120 ? 20.539 5.454 -0.727 1.00 98.06 120 THR A C 1
ATOM 840 O O . THR A 1 120 ? 20.378 6.683 -0.660 1.00 98.06 120 THR A O 1
ATOM 843 N N . GLY A 1 121 ? 19.822 4.623 0.033 1.00 98.00 121 GLY A N 1
ATOM 844 C CA . GLY A 1 121 ? 18.952 5.073 1.120 1.00 98.00 121 GLY A CA 1
ATOM 845 C C . GLY A 1 121 ? 17.981 4.035 1.684 1.00 98.00 121 GLY A C 1
ATOM 846 O O . GLY A 1 121 ? 17.861 2.907 1.222 1.00 98.00 121 GLY A O 1
ATOM 847 N N . ALA A 1 122 ? 17.226 4.450 2.703 1.00 98.00 122 ALA A N 1
ATOM 848 C CA . ALA A 1 122 ? 16.254 3.585 3.375 1.00 98.00 122 ALA A CA 1
ATOM 849 C C . ALA A 1 122 ? 15.078 3.157 2.473 1.00 98.00 122 ALA A C 1
ATOM 851 O O . ALA A 1 122 ? 14.475 2.112 2.706 1.00 98.00 122 ALA A O 1
ATOM 852 N N . ASP A 1 123 ? 14.746 3.963 1.464 1.00 97.81 123 ASP A N 1
ATOM 853 C CA . ASP A 1 123 ? 13.758 3.659 0.427 1.00 97.81 123 ASP A CA 1
ATOM 854 C C . ASP A 1 123 ? 14.214 2.518 -0.492 1.00 97.81 123 ASP A C 1
ATOM 856 O O . ASP A 1 123 ? 13.394 1.663 -0.824 1.00 97.81 123 ASP A O 1
ATOM 860 N N . VAL A 1 124 ? 15.514 2.451 -0.808 1.00 98.44 124 VAL A N 1
ATOM 861 C CA . VAL A 1 124 ? 16.127 1.318 -1.523 1.00 98.44 124 VAL A CA 1
ATOM 862 C C . VAL A 1 124 ? 15.987 0.051 -0.687 1.00 98.44 124 VAL A C 1
ATOM 864 O O . VAL A 1 124 ? 15.364 -0.909 -1.130 1.00 98.44 124 VAL A O 1
ATOM 867 N N . ALA A 1 125 ? 16.429 0.097 0.572 1.00 98.25 125 ALA A N 1
ATOM 868 C CA . ALA A 1 125 ? 16.360 -1.052 1.470 1.00 98.25 125 ALA A CA 1
ATOM 869 C C . ALA A 1 125 ? 14.941 -1.573 1.703 1.00 98.25 125 ALA A C 1
ATOM 871 O O . ALA A 1 125 ? 14.730 -2.769 1.902 1.00 98.25 125 ALA A O 1
ATOM 872 N N . GLU A 1 126 ? 13.947 -0.687 1.758 1.00 98.31 126 GLU A N 1
ATOM 873 C CA . GLU A 1 126 ? 12.543 -1.086 1.864 1.00 98.31 126 GLU A CA 1
ATOM 874 C C . GLU A 1 126 ? 12.057 -1.748 0.568 1.00 98.31 126 GLU A C 1
ATOM 876 O O . GLU A 1 126 ? 11.390 -2.785 0.616 1.00 98.31 126 GLU A O 1
ATOM 881 N N . PHE A 1 127 ? 12.401 -1.182 -0.589 1.00 98.38 127 PHE A N 1
ATOM 882 C CA . PHE A 1 127 ? 12.010 -1.729 -1.881 1.00 98.38 127 PHE A CA 1
ATOM 883 C C . PHE A 1 127 ? 12.648 -3.102 -2.138 1.00 98.38 127 PHE A C 1
ATOM 885 O O . PHE A 1 127 ? 11.933 -4.062 -2.419 1.00 98.38 127 PHE A O 1
ATOM 892 N N . GLU A 1 128 ? 13.954 -3.241 -1.923 1.00 98.56 128 GLU A N 1
ATOM 893 C CA . GLU A 1 128 ? 14.696 -4.495 -2.084 1.00 98.56 128 GLU A CA 1
ATOM 894 C C . GLU A 1 128 ? 14.165 -5.619 -1.188 1.00 98.56 128 GLU A C 1
ATOM 896 O O . GLU A 1 128 ? 14.001 -6.754 -1.638 1.00 98.56 128 GLU A O 1
ATOM 901 N N . LYS A 1 129 ? 13.787 -5.315 0.063 1.00 98.62 129 LYS A N 1
ATOM 902 C CA . LYS A 1 129 ? 13.100 -6.283 0.942 1.00 98.62 129 LYS A CA 1
ATOM 903 C C . LYS A 1 129 ? 11.795 -6.781 0.341 1.00 98.62 129 LYS A C 1
ATOM 905 O O . LYS A 1 129 ? 11.442 -7.948 0.514 1.00 98.62 129 LYS A O 1
ATOM 910 N N . ASN A 1 130 ? 11.041 -5.894 -0.302 1.00 98.62 130 ASN A N 1
ATOM 911 C CA . ASN A 1 130 ? 9.790 -6.268 -0.943 1.00 98.62 130 ASN A CA 1
ATOM 912 C C . ASN A 1 130 ? 10.038 -7.102 -2.193 1.00 98.62 130 ASN A C 1
ATOM 914 O O . ASN A 1 130 ? 9.389 -8.133 -2.336 1.00 98.62 130 ASN A O 1
ATOM 918 N N . LEU A 1 131 ? 10.987 -6.698 -3.033 1.00 98.31 131 LEU A N 1
ATOM 919 C CA . LEU A 1 131 ? 11.378 -7.413 -4.242 1.00 98.31 131 LEU A CA 1
ATOM 920 C C . LEU A 1 131 ? 11.832 -8.847 -3.903 1.00 98.31 131 LEU A C 1
ATOM 922 O O . LEU A 1 131 ? 11.296 -9.815 -4.441 1.00 98.31 131 LEU A O 1
ATOM 926 N N . ALA A 1 132 ? 12.676 -8.999 -2.877 1.00 98.56 132 ALA A N 1
ATOM 927 C CA . ALA A 1 132 ? 13.092 -10.304 -2.363 1.00 98.56 132 ALA A CA 1
ATOM 928 C C . ALA A 1 132 ? 11.910 -11.132 -1.837 1.00 98.56 132 ALA A C 1
ATOM 930 O O . ALA A 1 132 ? 11.799 -12.330 -2.092 1.00 98.56 132 ALA A O 1
ATOM 931 N N . ALA A 1 133 ? 10.981 -10.499 -1.118 1.00 98.44 133 ALA A N 1
ATOM 932 C CA . ALA A 1 133 ? 9.805 -11.182 -0.591 1.00 98.44 133 ALA A CA 1
ATOM 933 C C . ALA A 1 133 ? 8.743 -11.521 -1.652 1.00 98.44 133 ALA A C 1
ATOM 935 O O . ALA A 1 133 ? 7.850 -12.321 -1.369 1.00 98.44 133 ALA A O 1
ATOM 936 N N . LEU A 1 134 ? 8.818 -10.912 -2.836 1.00 98.06 134 LEU A N 1
ATOM 937 C CA . LEU A 1 134 ? 8.041 -11.283 -4.018 1.00 98.06 134 LEU A CA 1
ATOM 938 C C . LEU A 1 134 ? 8.671 -12.456 -4.784 1.00 98.06 134 LEU A C 1
ATOM 940 O O . LEU A 1 134 ? 8.004 -13.042 -5.629 1.00 98.06 134 LEU A O 1
ATOM 944 N N . GLY A 1 135 ? 9.898 -12.850 -4.428 1.00 98.12 135 GLY A N 1
ATOM 945 C CA . GLY A 1 135 ? 10.591 -14.006 -4.994 1.00 98.12 135 GLY A CA 1
ATOM 946 C C . GLY A 1 135 ? 11.669 -13.658 -6.017 1.00 98.12 135 GLY A C 1
ATOM 947 O O . GLY A 1 135 ? 12.273 -14.576 -6.562 1.00 98.12 135 GLY A O 1
ATOM 948 N N . TYR A 1 136 ? 11.939 -12.375 -6.259 1.00 98.25 136 TYR A N 1
ATOM 949 C CA . TYR A 1 136 ? 13.055 -11.960 -7.103 1.00 98.25 136 TYR A CA 1
ATOM 950 C C . TYR A 1 136 ? 14.363 -12.043 -6.318 1.00 98.25 136 TYR A C 1
ATOM 952 O O . TYR A 1 136 ? 14.452 -11.626 -5.164 1.00 98.25 136 TYR A O 1
ATOM 960 N N . ASP A 1 137 ? 15.388 -12.584 -6.954 1.00 96.56 137 ASP A N 1
ATOM 961 C CA . ASP A 1 137 ? 16.703 -12.844 -6.382 1.00 96.56 137 ASP A CA 1
ATOM 962 C C . ASP A 1 137 ? 17.817 -12.225 -7.243 1.00 96.56 137 ASP A C 1
ATOM 964 O O . ASP A 1 137 ? 17.549 -11.477 -8.183 1.00 96.56 137 ASP A O 1
ATOM 968 N N . GLY A 1 138 ? 19.080 -12.506 -6.911 1.00 96.56 138 GLY A N 1
ATOM 969 C CA . GLY A 1 138 ? 20.244 -12.039 -7.675 1.00 96.56 138 GLY A CA 1
ATOM 970 C C . GLY A 1 138 ? 20.867 -10.730 -7.183 1.00 96.56 138 GLY A C 1
ATOM 971 O O . GLY A 1 138 ? 21.899 -10.334 -7.709 1.00 96.56 138 GLY A O 1
ATOM 972 N N . PHE A 1 139 ? 20.309 -10.111 -6.142 1.00 97.75 139 PHE A N 1
ATOM 973 C CA . PHE A 1 139 ? 20.820 -8.898 -5.497 1.00 97.75 139 PHE A CA 1
ATOM 974 C C . PHE A 1 139 ? 20.936 -9.091 -3.976 1.00 97.75 139 PHE A C 1
ATOM 976 O O . PHE A 1 139 ? 20.444 -10.076 -3.414 1.00 97.75 139 PHE A O 1
ATOM 983 N N . THR A 1 140 ? 21.615 -8.160 -3.306 1.00 97.38 140 THR A N 1
ATOM 984 C CA . THR A 1 140 ? 21.689 -8.119 -1.840 1.00 97.38 140 THR A CA 1
ATOM 985 C C . THR A 1 140 ? 20.657 -7.131 -1.338 1.00 97.38 140 THR A C 1
ATOM 987 O O . THR A 1 140 ? 20.504 -6.076 -1.924 1.00 97.38 140 THR A O 1
ATOM 990 N N . VAL A 1 141 ? 19.942 -7.479 -0.270 1.00 97.94 141 VAL A N 1
ATOM 991 C CA . VAL A 1 141 ? 19.038 -6.535 0.390 1.00 97.94 141 VAL A CA 1
ATOM 992 C C . VAL A 1 141 ? 19.864 -5.646 1.314 1.00 97.94 141 VAL A C 1
ATOM 994 O O . VAL A 1 141 ? 20.188 -6.051 2.437 1.00 97.94 141 VAL A O 1
ATOM 997 N N . ASP A 1 142 ? 20.191 -4.452 0.848 1.00 97.38 142 ASP A N 1
ATOM 998 C CA . ASP A 1 142 ? 20.953 -3.446 1.580 1.00 97.38 142 ASP A CA 1
ATOM 999 C C . ASP A 1 142 ? 20.376 -2.049 1.315 1.00 97.38 142 ASP A C 1
ATOM 1001 O O . ASP A 1 142 ? 19.163 -1.917 1.214 1.00 97.38 142 ASP A O 1
ATOM 1005 N N . ASP A 1 143 ? 21.169 -0.984 1.386 1.00 97.25 143 ASP A N 1
ATOM 1006 C CA . ASP A 1 143 ? 20.709 0.375 1.121 1.00 97.25 143 ASP A CA 1
ATOM 1007 C C . ASP A 1 143 ? 21.201 0.940 -0.214 1.00 97.25 143 ASP A C 1
ATOM 1009 O O . ASP A 1 143 ? 20.911 2.104 -0.473 1.00 97.25 143 ASP A O 1
ATOM 1013 N N . GLU A 1 144 ? 21.876 0.165 -1.067 1.00 98.25 144 GLU A N 1
ATOM 1014 C CA . GLU A 1 144 ? 22.491 0.604 -2.323 1.00 98.25 144 GLU A CA 1
ATOM 1015 C C . GLU A 1 144 ? 21.834 -0.045 -3.548 1.00 98.25 144 GLU A C 1
ATOM 1017 O O . GLU A 1 144 ? 21.896 -1.248 -3.772 1.00 98.25 144 GLU A O 1
ATOM 1022 N N . TYR A 1 145 ? 21.250 0.777 -4.418 1.00 98.38 145 TYR A N 1
ATOM 1023 C CA . TYR A 1 145 ? 20.614 0.288 -5.632 1.00 98.38 145 TYR A CA 1
ATOM 1024 C C . TYR A 1 145 ? 21.685 0.005 -6.689 1.00 98.38 145 TYR A C 1
ATOM 1026 O O . TYR A 1 145 ? 22.208 0.914 -7.340 1.00 98.38 145 TYR A O 1
ATOM 1034 N N . THR A 1 146 ? 22.021 -1.269 -6.857 1.00 98.25 146 THR A N 1
ATOM 1035 C CA . THR A 1 146 ? 23.059 -1.724 -7.794 1.00 98.25 146 THR A CA 1
ATOM 1036 C C . THR A 1 146 ? 22.475 -2.140 -9.147 1.00 98.25 146 THR A C 1
ATOM 1038 O O . THR A 1 146 ? 21.259 -2.237 -9.321 1.00 98.25 146 THR A O 1
ATOM 1041 N N . SER A 1 147 ? 23.339 -2.445 -10.123 1.00 97.94 147 SER A N 1
ATOM 1042 C CA . SER A 1 147 ? 22.904 -3.041 -11.396 1.00 97.94 147 SER A CA 1
ATOM 1043 C C . SER A 1 147 ? 22.183 -4.376 -11.190 1.00 97.94 147 SER A C 1
ATOM 1045 O O . SER A 1 147 ? 21.219 -4.660 -11.881 1.00 97.94 147 SER A O 1
ATOM 1047 N N . ALA A 1 148 ? 22.586 -5.165 -10.189 1.00 98.19 148 ALA A N 1
ATOM 1048 C CA . ALA A 1 148 ? 21.913 -6.420 -9.869 1.00 98.19 148 ALA A CA 1
ATOM 1049 C C . ALA A 1 148 ? 20.467 -6.197 -9.388 1.00 98.19 148 ALA A C 1
ATOM 1051 O O . ALA A 1 148 ? 19.574 -6.978 -9.718 1.00 98.19 148 ALA A O 1
ATOM 1052 N N . THR A 1 149 ? 20.225 -5.118 -8.634 1.00 98.31 149 THR A N 1
ATOM 1053 C CA . THR A 1 149 ? 18.870 -4.700 -8.249 1.00 98.31 149 THR A CA 1
ATOM 1054 C C . THR A 1 149 ? 18.081 -4.239 -9.478 1.00 98.31 149 THR A C 1
ATOM 1056 O O . THR A 1 149 ? 16.925 -4.625 -9.628 1.00 98.31 149 THR A O 1
ATOM 1059 N N . SER A 1 150 ? 18.714 -3.495 -10.395 1.00 98.50 150 SER A N 1
ATOM 1060 C CA . SER A 1 150 ? 18.120 -3.097 -11.684 1.00 98.50 150 SER A CA 1
ATOM 1061 C C . SER A 1 150 ? 17.645 -4.306 -12.500 1.00 98.50 150 SER A C 1
ATOM 1063 O O . SER A 1 150 ? 16.477 -4.356 -12.872 1.00 98.50 150 SER A O 1
ATOM 1065 N N . ASP A 1 151 ? 18.488 -5.329 -12.676 1.00 98.62 151 ASP A N 1
ATOM 1066 C CA . ASP A 1 151 ? 18.148 -6.559 -13.415 1.00 98.62 151 ASP A CA 1
ATOM 1067 C C . ASP A 1 151 ? 16.978 -7.333 -12.762 1.00 98.62 151 ASP A C 1
ATOM 1069 O O . ASP A 1 151 ? 16.221 -8.064 -13.408 1.00 98.62 151 ASP A O 1
ATOM 1073 N N . ALA A 1 152 ? 16.834 -7.236 -11.437 1.00 98.50 152 ALA A N 1
ATOM 1074 C CA . ALA A 1 152 ? 15.693 -7.802 -10.721 1.00 98.50 152 ALA A CA 1
ATOM 1075 C C . ALA A 1 152 ? 14.415 -6.977 -10.908 1.00 98.50 152 ALA A C 1
ATOM 1077 O O . ALA A 1 152 ? 13.328 -7.551 -10.988 1.00 98.50 152 ALA A O 1
ATOM 1078 N N . VAL A 1 153 ? 14.542 -5.655 -11.008 1.00 98.56 153 VAL A N 1
ATOM 1079 C CA . VAL A 1 153 ? 13.430 -4.752 -11.310 1.00 98.56 153 VAL A CA 1
ATOM 1080 C C . VAL A 1 153 ? 12.932 -4.925 -12.736 1.00 98.56 153 VAL A C 1
ATOM 1082 O O . VAL A 1 153 ? 11.722 -4.944 -12.919 1.00 98.56 153 VAL A O 1
ATOM 1085 N N . GLU A 1 154 ? 13.815 -5.125 -13.713 1.00 98.69 154 GLU A N 1
ATOM 1086 C CA . GLU A 1 154 ? 13.429 -5.414 -15.101 1.00 98.69 154 GLU A CA 1
ATOM 1087 C C . GLU A 1 154 ? 12.540 -6.660 -15.174 1.00 98.69 154 GLU A C 1
ATOM 1089 O O . GLU A 1 154 ? 11.421 -6.588 -15.667 1.00 98.69 154 GLU A O 1
ATOM 1094 N N . ARG A 1 155 ? 12.944 -7.767 -14.536 1.00 98.62 155 ARG A N 1
ATOM 1095 C CA . ARG A 1 155 ? 12.103 -8.978 -14.445 1.00 98.62 155 ARG A CA 1
ATOM 1096 C C . ARG A 1 155 ? 10.771 -8.734 -13.738 1.00 98.62 155 ARG A C 1
ATOM 1098 O O . ARG A 1 155 ? 9.743 -9.278 -14.126 1.00 98.62 155 ARG A O 1
ATOM 1105 N N . TRP A 1 156 ? 10.778 -7.930 -12.676 1.00 98.50 156 TRP A N 1
ATOM 1106 C CA . TRP A 1 156 ? 9.548 -7.569 -11.972 1.00 98.50 156 TRP A CA 1
ATOM 1107 C C . TRP A 1 156 ? 8.613 -6.718 -12.836 1.00 98.50 156 TRP A C 1
ATOM 1109 O O . TRP A 1 156 ? 7.400 -6.901 -12.788 1.00 98.50 156 TRP A O 1
ATOM 1119 N N . GLN A 1 157 ? 9.163 -5.823 -13.652 1.00 98.44 157 GLN A N 1
ATOM 1120 C CA . GLN A 1 157 ? 8.421 -5.028 -14.624 1.00 98.44 157 GLN A CA 1
ATOM 1121 C C . GLN A 1 157 ? 7.870 -5.897 -15.758 1.00 98.44 157 GLN A C 1
ATOM 1123 O O . GLN A 1 157 ? 6.693 -5.753 -16.087 1.00 98.44 157 GLN A O 1
ATOM 1128 N N . GLU A 1 158 ? 8.655 -6.847 -16.272 1.00 98.19 158 GLU A N 1
ATOM 1129 C CA . GLU A 1 158 ? 8.216 -7.833 -17.268 1.00 98.19 158 GLU A CA 1
ATOM 1130 C C . GLU A 1 158 ? 7.006 -8.635 -16.757 1.00 98.19 158 GLU A C 1
ATOM 1132 O O . GLU A 1 158 ? 5.978 -8.712 -17.431 1.00 98.19 158 GLU A O 1
ATOM 1137 N N . ASP A 1 159 ? 7.072 -9.154 -15.525 1.00 98.00 159 ASP A N 1
ATOM 1138 C CA . ASP A 1 159 ? 5.974 -9.907 -14.898 1.00 98.00 159 ASP A CA 1
ATOM 1139 C C . ASP A 1 159 ? 4.696 -9.069 -14.704 1.00 98.00 159 ASP A C 1
ATOM 1141 O O . ASP A 1 159 ? 3.585 -9.607 -14.641 1.00 98.00 159 ASP A O 1
ATOM 1145 N N . LEU A 1 160 ? 4.845 -7.748 -14.591 1.00 96.75 160 LEU A N 1
ATOM 1146 C CA . LEU A 1 160 ? 3.740 -6.793 -14.526 1.00 96.75 160 LEU A CA 1
ATOM 1147 C C . LEU A 1 160 ? 3.243 -6.348 -15.909 1.00 96.75 160 LEU A C 1
ATOM 1149 O O . LEU A 1 160 ? 2.248 -5.628 -15.972 1.00 96.75 160 LEU A O 1
ATOM 1153 N N . GLY A 1 161 ? 3.905 -6.757 -16.994 1.00 96.06 161 GLY A N 1
ATOM 1154 C CA . GLY A 1 161 ? 3.597 -6.329 -18.358 1.00 96.06 161 GLY A CA 1
ATOM 1155 C C . GLY A 1 161 ? 4.027 -4.894 -18.676 1.00 96.06 161 GLY A C 1
ATOM 1156 O O . GLY A 1 161 ? 3.441 -4.275 -19.562 1.00 96.06 161 GLY A O 1
ATOM 1157 N N . ARG A 1 162 ? 5.012 -4.356 -17.948 1.00 94.94 162 ARG A N 1
ATOM 1158 C CA . ARG A 1 162 ? 5.522 -2.985 -18.097 1.00 94.94 162 ARG A CA 1
ATOM 1159 C C . ARG A 1 162 ? 6.814 -2.950 -18.906 1.00 94.94 162 ARG A C 1
ATOM 1161 O O . ARG A 1 162 ? 7.451 -3.973 -19.132 1.00 94.94 162 ARG A O 1
ATOM 1168 N N . GLU A 1 163 ? 7.219 -1.747 -19.308 1.00 95.44 163 GLU A N 1
ATOM 1169 C CA . GLU A 1 163 ? 8.548 -1.530 -19.879 1.00 95.44 163 GLU A CA 1
ATOM 1170 C C . GLU A 1 163 ? 9.636 -1.832 -18.835 1.00 95.44 163 GLU A C 1
ATOM 1172 O O . GLU A 1 163 ? 9.619 -1.306 -17.719 1.00 95.44 163 GLU A O 1
ATOM 1177 N N . GLU A 1 164 ? 10.588 -2.680 -19.219 1.00 97.62 164 GLU A N 1
ATOM 1178 C CA . GLU A 1 164 ? 11.726 -3.127 -18.413 1.00 97.62 164 GLU A CA 1
ATOM 1179 C C . GLU A 1 164 ? 12.789 -2.021 -18.330 1.00 97.62 164 GLU A C 1
ATOM 1181 O O . GLU A 1 164 ? 13.834 -2.062 -18.973 1.00 97.62 164 GLU A O 1
ATOM 1186 N N . THR A 1 165 ? 12.492 -0.964 -17.578 1.00 97.69 165 THR A N 1
ATOM 1187 C CA . THR A 1 165 ? 13.397 0.186 -17.426 1.00 97.69 165 THR A CA 1
ATOM 1188 C C . THR A 1 165 ? 14.499 -0.046 -16.395 1.00 97.69 165 THR A C 1
ATOM 1190 O O . THR A 1 165 ? 15.463 0.719 -16.362 1.00 97.69 165 THR A O 1
ATOM 1193 N N . GLY A 1 166 ? 14.313 -1.008 -15.484 1.00 97.88 166 GLY A N 1
ATOM 1194 C CA . GLY A 1 166 ? 15.208 -1.212 -14.342 1.00 97.88 166 GLY A CA 1
ATOM 1195 C C . GLY A 1 166 ? 15.165 -0.070 -13.321 1.00 97.88 166 GLY A C 1
ATOM 1196 O O . GLY A 1 166 ? 15.984 -0.014 -12.403 1.00 97.88 166 GLY A O 1
ATOM 1197 N N . THR A 1 167 ? 14.205 0.848 -13.455 1.00 97.94 167 THR A N 1
ATOM 1198 C CA . THR A 1 167 ? 14.008 2.001 -12.569 1.00 97.94 167 THR A CA 1
ATOM 1199 C C . THR A 1 167 ? 12.616 1.977 -11.963 1.00 97.94 167 THR A C 1
ATOM 1201 O O . THR A 1 167 ? 11.695 1.455 -12.580 1.00 97.94 167 THR A O 1
ATOM 1204 N N . VAL A 1 168 ? 12.444 2.546 -10.767 1.00 97.50 168 VAL A N 1
ATOM 1205 C CA . VAL A 1 168 ? 11.135 2.566 -10.091 1.00 97.50 168 VAL A CA 1
ATOM 1206 C C . VAL A 1 168 ? 10.785 3.972 -9.646 1.00 97.50 168 VAL A C 1
ATOM 1208 O O . VAL A 1 168 ? 11.437 4.538 -8.762 1.00 97.50 168 VAL A O 1
ATOM 1211 N N . ALA A 1 169 ? 9.730 4.551 -10.216 1.00 96.12 169 ALA A N 1
ATOM 1212 C CA . ALA A 1 169 ? 9.231 5.845 -9.775 1.00 96.12 169 ALA A CA 1
ATOM 1213 C C . ALA A 1 169 ? 8.342 5.727 -8.516 1.00 96.12 169 ALA A C 1
ATOM 1215 O O . ALA A 1 169 ? 7.593 4.761 -8.352 1.00 96.12 169 ALA A O 1
ATOM 1216 N N . PRO A 1 170 ? 8.282 6.765 -7.652 1.00 95.06 170 PRO A N 1
ATOM 1217 C CA . PRO A 1 170 ? 7.375 6.797 -6.497 1.00 95.06 170 PRO A CA 1
ATOM 1218 C C . PRO A 1 170 ? 5.886 6.604 -6.820 1.00 95.06 170 PRO A C 1
ATOM 1220 O O . PRO A 1 170 ? 5.100 6.332 -5.912 1.00 95.06 170 PRO A O 1
ATOM 1223 N N . GLY A 1 171 ? 5.490 6.836 -8.076 1.00 94.38 171 GLY A N 1
ATOM 1224 C CA . GLY A 1 171 ? 4.121 6.679 -8.563 1.00 94.38 171 GLY A CA 1
ATOM 1225 C C . GLY A 1 171 ? 3.736 5.247 -8.925 1.00 94.38 171 GLY A C 1
ATOM 1226 O O . GLY A 1 171 ? 2.548 4.974 -9.035 1.00 94.38 171 GLY A O 1
ATOM 1227 N N . GLU A 1 172 ? 4.702 4.341 -9.065 1.00 95.94 172 GLU A N 1
ATOM 1228 C CA . GLU A 1 172 ? 4.471 2.950 -9.479 1.00 95.94 172 GLU A CA 1
ATOM 1229 C C . GLU A 1 172 ? 4.129 2.032 -8.307 1.00 95.94 172 GLU A C 1
ATOM 1231 O O . GLU A 1 172 ? 3.661 0.911 -8.498 1.00 95.94 172 GLU A O 1
ATOM 1236 N N . VAL A 1 173 ? 4.342 2.498 -7.074 1.00 96.94 173 VAL A N 1
ATOM 1237 C CA . VAL A 1 173 ? 4.135 1.693 -5.874 1.00 96.94 173 VAL A CA 1
ATOM 1238 C C . VAL A 1 173 ? 3.407 2.459 -4.778 1.00 96.94 173 VAL A C 1
ATOM 1240 O O . VAL A 1 173 ? 3.569 3.665 -4.573 1.00 96.94 173 VAL A O 1
ATOM 1243 N N . VAL A 1 174 ? 2.631 1.720 -3.995 1.00 97.19 174 VAL A N 1
ATOM 1244 C CA . VAL A 1 174 ? 2.031 2.179 -2.744 1.00 97.19 174 VAL A CA 1
ATOM 1245 C C . VAL A 1 174 ? 2.621 1.358 -1.613 1.00 97.19 174 VAL A C 1
ATOM 1247 O O . VAL A 1 174 ? 2.542 0.137 -1.627 1.00 97.19 174 VAL A O 1
ATOM 1250 N N . VAL A 1 175 ? 3.179 2.026 -0.605 1.00 97.38 175 VAL A N 1
ATOM 1251 C CA . VAL A 1 175 ? 3.707 1.364 0.594 1.00 97.38 175 VAL A CA 1
ATOM 1252 C C . VAL A 1 175 ? 2.673 1.445 1.714 1.00 97.38 175 VAL A C 1
ATOM 1254 O O . VAL A 1 175 ? 2.225 2.540 2.065 1.00 97.38 175 VAL A O 1
ATOM 1257 N N . ALA A 1 176 ? 2.307 0.297 2.283 1.00 97.31 176 ALA A N 1
ATOM 1258 C CA . ALA A 1 176 ? 1.435 0.191 3.453 1.00 97.31 176 ALA A CA 1
ATOM 1259 C C . ALA A 1 176 ? 2.054 -0.732 4.521 1.00 97.31 176 ALA A C 1
ATOM 1261 O O . ALA A 1 176 ? 2.888 -1.566 4.189 1.00 97.31 176 ALA A O 1
ATOM 1262 N N . PRO A 1 177 ? 1.638 -0.669 5.798 1.00 96.38 177 PRO A N 1
ATOM 1263 C CA . PRO A 1 177 ? 2.217 -1.519 6.847 1.00 96.38 177 PRO A CA 1
ATOM 1264 C C . PRO A 1 177 ? 2.004 -3.034 6.664 1.00 96.38 177 PRO A C 1
ATOM 1266 O O . PRO A 1 177 ? 2.622 -3.830 7.368 1.00 96.38 177 PRO A O 1
ATOM 1269 N N . GLY A 1 178 ? 1.108 -3.447 5.767 1.00 97.00 178 GLY A N 1
ATOM 1270 C CA . GLY A 1 178 ? 0.752 -4.840 5.530 1.00 97.00 178 GLY A CA 1
ATOM 1271 C C . GLY A 1 178 ? -0.417 -4.959 4.559 1.00 97.00 178 GLY A C 1
ATOM 1272 O O . GLY A 1 178 ? -0.665 -4.054 3.764 1.00 97.00 178 GLY A O 1
ATOM 1273 N N . GLU A 1 179 ? -1.135 -6.077 4.642 1.00 97.81 179 GLU A N 1
ATOM 1274 C CA . GLU A 1 179 ? -2.345 -6.326 3.857 1.00 97.81 179 GLU A CA 1
ATOM 1275 C C . GLU A 1 179 ? -3.410 -5.256 4.132 1.00 97.81 179 GLU A C 1
ATOM 1277 O O . GLU A 1 179 ? -3.651 -4.878 5.285 1.00 97.81 179 GLU A O 1
ATOM 1282 N N . ILE A 1 180 ? -4.055 -4.781 3.068 1.00 98.19 180 ILE A N 1
ATOM 1283 C CA . ILE A 1 180 ? -5.044 -3.707 3.146 1.00 98.19 180 ILE A CA 1
ATOM 1284 C C . ILE A 1 180 ? -6.401 -4.181 2.645 1.00 98.19 180 ILE A C 1
ATOM 1286 O O . ILE A 1 180 ? -6.494 -4.990 1.725 1.00 98.19 180 ILE A O 1
ATOM 1290 N N . ARG A 1 181 ? -7.468 -3.632 3.223 1.00 98.38 181 ARG A N 1
ATOM 1291 C CA . ARG A 1 181 ? -8.834 -3.794 2.720 1.00 98.38 181 ARG A CA 1
ATOM 1292 C C . ARG A 1 181 ? -9.289 -2.491 2.077 1.00 98.38 181 ARG A C 1
ATOM 1294 O O . ARG A 1 181 ? -9.230 -1.450 2.728 1.00 98.38 181 ARG A O 1
ATOM 1301 N N . VAL A 1 182 ? -9.799 -2.548 0.850 1.00 98.44 182 VAL A N 1
ATOM 1302 C CA . VAL A 1 182 ? -10.397 -1.392 0.168 1.00 98.44 182 VAL A CA 1
ATOM 1303 C C . VAL A 1 182 ? -11.641 -0.965 0.943 1.00 98.44 182 VAL A C 1
ATOM 1305 O O . VAL A 1 182 ? -12.581 -1.743 1.110 1.00 98.44 182 VAL A O 1
ATOM 1308 N N . ALA A 1 183 ? -11.633 0.251 1.475 1.00 97.50 183 ALA A N 1
ATOM 1309 C CA . ALA A 1 183 ? -12.729 0.777 2.277 1.00 97.50 183 ALA A CA 1
ATOM 1310 C C . ALA A 1 183 ? -13.757 1.509 1.415 1.00 97.50 183 ALA A C 1
ATOM 1312 O O . ALA A 1 183 ? -14.947 1.260 1.574 1.00 97.50 183 ALA A O 1
ATOM 1313 N N . GLU A 1 184 ? -13.289 2.360 0.504 1.00 97.94 184 GLU A N 1
ATOM 1314 C CA . GLU A 1 184 ? -14.132 3.186 -0.365 1.00 97.94 184 GLU A CA 1
ATOM 1315 C C . GLU A 1 184 ? -13.328 3.622 -1.595 1.00 97.94 184 GLU A C 1
ATOM 1317 O O . GLU A 1 184 ? -12.164 4.021 -1.449 1.00 97.94 184 GLU A O 1
ATOM 1322 N N . LEU A 1 185 ? -13.940 3.592 -2.777 1.00 98.19 185 LEU A N 1
ATOM 1323 C CA . LEU A 1 185 ? -13.385 4.188 -3.993 1.00 98.19 185 LEU A CA 1
ATOM 1324 C C . LEU A 1 185 ? -13.732 5.682 -4.047 1.00 98.19 185 LEU A C 1
ATOM 1326 O O . LEU A 1 185 ? -14.867 6.083 -3.806 1.00 98.19 185 LEU A O 1
ATOM 1330 N N . LYS A 1 186 ? -12.741 6.527 -4.342 1.00 97.88 186 LYS A N 1
ATOM 1331 C CA . LYS A 1 186 ? -12.911 7.990 -4.432 1.00 97.88 186 LYS A CA 1
ATOM 1332 C C . LYS A 1 186 ? -12.988 8.493 -5.870 1.00 97.88 186 LYS A C 1
ATOM 1334 O O . LYS A 1 186 ? -13.513 9.581 -6.089 1.00 97.88 186 LYS A O 1
ATOM 1339 N N . LEU A 1 187 ? -12.487 7.700 -6.810 1.00 96.81 187 LEU A N 1
ATOM 1340 C CA . LEU A 1 187 ? -12.574 7.914 -8.250 1.00 96.81 187 LEU A CA 1
ATOM 1341 C C . LEU A 1 187 ? -13.189 6.682 -8.917 1.00 96.81 187 LEU A C 1
ATOM 1343 O O . LEU A 1 187 ? -13.236 5.602 -8.322 1.00 96.81 187 LEU A O 1
ATOM 1347 N N . ALA A 1 188 ? -13.650 6.856 -10.150 1.00 97.00 188 ALA A N 1
ATOM 1348 C CA . ALA A 1 188 ? -14.149 5.797 -11.010 1.00 97.00 188 ALA A CA 1
ATOM 1349 C C . ALA A 1 188 ? -13.153 5.475 -12.135 1.00 97.00 188 ALA A C 1
ATOM 1351 O O . ALA A 1 188 ? -12.272 6.262 -12.480 1.00 97.00 188 ALA A O 1
ATOM 1352 N N . GLN A 1 189 ? -13.312 4.297 -12.735 1.00 96.88 189 GLN A N 1
ATOM 1353 C CA . GLN A 1 189 ? -12.599 3.944 -13.959 1.00 96.88 189 GLN A CA 1
ATOM 1354 C C . GLN A 1 189 ? -12.942 4.953 -15.070 1.00 96.88 189 GLN A C 1
ATOM 1356 O O . GLN A 1 189 ? -14.107 5.301 -15.258 1.00 96.88 189 GLN A O 1
ATOM 1361 N N . GLY A 1 190 ? -11.930 5.413 -15.803 1.00 97.00 190 GLY A N 1
ATOM 1362 C CA . GLY A 1 190 ? -12.027 6.470 -16.811 1.00 97.00 190 GLY A CA 1
ATOM 1363 C C . GLY A 1 190 ? -11.737 7.878 -16.281 1.00 97.00 190 GLY A C 1
ATOM 1364 O O . GLY A 1 190 ? -11.486 8.777 -17.084 1.00 97.00 190 GLY A O 1
ATOM 1365 N N . ASP A 1 191 ? -11.715 8.083 -14.960 1.00 97.25 191 ASP A N 1
ATOM 1366 C CA . ASP A 1 191 ? -11.337 9.371 -14.378 1.00 97.25 191 ASP A CA 1
ATOM 1367 C C . ASP A 1 191 ? -9.836 9.646 -14.547 1.00 97.25 191 ASP A C 1
ATOM 1369 O O . ASP A 1 191 ? -9.013 8.739 -14.690 1.00 97.25 191 ASP A O 1
ATOM 1373 N N . ALA A 1 192 ? -9.458 10.923 -14.474 1.00 96.25 192 ALA A N 1
ATOM 1374 C CA . ALA A 1 192 ? -8.055 11.302 -14.385 1.00 96.25 192 ALA A CA 1
ATOM 1375 C C . ALA A 1 192 ? -7.461 10.835 -13.044 1.00 96.25 192 ALA A C 1
ATOM 1377 O O . ALA A 1 192 ? -8.021 11.115 -11.981 1.00 96.25 192 ALA A O 1
ATOM 1378 N N . ALA A 1 193 ? -6.295 10.188 -13.081 1.00 95.00 193 ALA A N 1
ATOM 1379 C CA . ALA A 1 193 ? -5.572 9.706 -11.906 1.00 95.00 193 ALA A CA 1
ATOM 1380 C C . ALA A 1 193 ? -4.952 10.875 -11.114 1.00 95.00 193 ALA A C 1
ATOM 1382 O O . ALA A 1 193 ?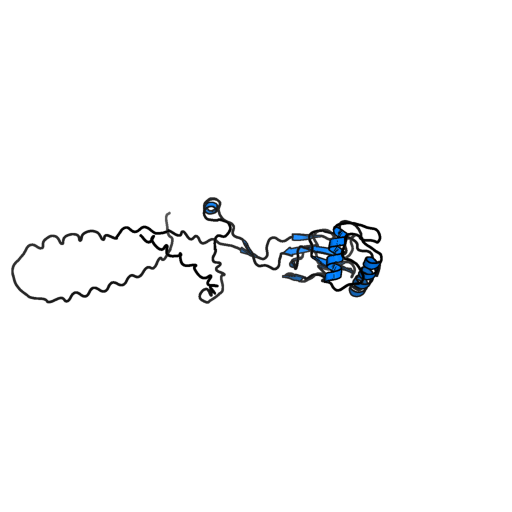 -3.753 11.142 -11.177 1.00 95.00 193 ALA A O 1
ATOM 1383 N N . SER A 1 194 ? -5.784 11.609 -10.372 1.00 93.38 194 SER A N 1
ATOM 1384 C CA . SER A 1 194 ? -5.386 12.799 -9.619 1.00 93.38 194 SER A CA 1
ATOM 1385 C C . SER A 1 194 ? -6.080 12.874 -8.263 1.00 93.38 194 SER A C 1
ATOM 1387 O O . SER A 1 194 ? -7.286 12.674 -8.142 1.00 93.38 194 SER A O 1
ATOM 1389 N N . GLY A 1 195 ? -5.317 13.206 -7.220 1.00 94.00 195 GLY A N 1
ATOM 1390 C CA . GLY A 1 195 ? -5.842 13.300 -5.860 1.00 94.00 195 GLY A CA 1
ATOM 1391 C C . GLY A 1 195 ? -6.094 11.928 -5.214 1.00 94.00 195 GLY A C 1
ATOM 1392 O O . GLY A 1 195 ? -5.381 10.968 -5.512 1.00 94.00 195 GLY A O 1
ATOM 1393 N N . PRO A 1 196 ? -7.022 11.835 -4.243 1.00 96.25 196 PRO A N 1
ATOM 1394 C CA . PRO A 1 196 ? -7.376 10.573 -3.593 1.00 96.25 196 PRO A CA 1
ATOM 1395 C C . PRO A 1 196 ? -8.066 9.616 -4.571 1.00 96.25 196 PRO A C 1
ATOM 1397 O O . PRO A 1 196 ? -9.118 9.953 -5.096 1.00 96.25 196 PRO A O 1
ATOM 1400 N N . VAL A 1 197 ? -7.502 8.421 -4.764 1.00 97.56 197 VAL A N 1
ATOM 1401 C CA . VAL A 1 197 ? -8.044 7.381 -5.660 1.00 97.56 197 VAL A CA 1
ATOM 1402 C C . VAL A 1 197 ? -8.980 6.448 -4.898 1.00 97.56 197 VAL A C 1
ATOM 1404 O O . VAL A 1 197 ? -10.099 6.177 -5.325 1.00 97.56 197 VAL A O 1
ATOM 1407 N N . LEU A 1 198 ? -8.538 5.983 -3.729 1.00 98.06 198 LEU A N 1
ATOM 1408 C CA . LEU A 1 198 ? -9.313 5.128 -2.835 1.00 98.06 198 LEU A CA 1
ATOM 1409 C C . LEU A 1 198 ? -8.861 5.305 -1.386 1.00 98.06 198 LEU A C 1
ATOM 1411 O O . LEU A 1 198 ? -7.830 5.921 -1.101 1.00 98.06 198 LEU A O 1
ATOM 1415 N N . THR A 1 199 ? -9.631 4.754 -0.457 1.00 98.31 199 THR A N 1
ATOM 1416 C CA . THR A 1 199 ? -9.237 4.622 0.948 1.00 98.31 199 THR A CA 1
ATOM 1417 C C . THR A 1 199 ? -9.112 3.155 1.328 1.00 98.31 199 THR A C 1
ATOM 1419 O O . THR A 1 199 ? -9.813 2.301 0.781 1.00 98.31 199 THR A O 1
ATOM 1422 N N . TYR A 1 200 ? -8.226 2.857 2.273 1.00 98.12 200 TYR A N 1
ATOM 1423 C CA . TYR A 1 200 ? -8.039 1.512 2.797 1.00 98.12 200 TYR A CA 1
ATOM 1424 C C . TYR A 1 200 ? -8.074 1.480 4.321 1.00 98.12 200 TYR A C 1
ATOM 1426 O O . TYR A 1 200 ? -7.787 2.471 4.986 1.00 98.12 200 TYR A O 1
ATOM 1434 N N . THR A 1 201 ? -8.388 0.315 4.871 1.00 97.44 201 THR A N 1
ATOM 1435 C CA . THR A 1 201 ? -8.262 -0.003 6.297 1.00 97.44 201 THR A CA 1
ATOM 1436 C C . THR A 1 201 ? -7.331 -1.198 6.485 1.00 97.44 201 THR A C 1
ATOM 1438 O O . THR A 1 201 ? -6.916 -1.838 5.514 1.00 97.44 201 THR A O 1
ATOM 1441 N N . GLY A 1 202 ? -7.049 -1.558 7.739 1.00 95.44 202 GLY A N 1
ATOM 1442 C CA . GLY A 1 202 ? -6.469 -2.866 8.034 1.00 95.44 202 GLY A CA 1
ATOM 1443 C C . GLY A 1 202 ? -7.443 -4.011 7.724 1.00 95.44 202 GLY A C 1
ATOM 1444 O O . GLY A 1 202 ? -8.591 -3.799 7.325 1.00 95.44 202 GLY A O 1
ATOM 1445 N N . THR A 1 203 ? -6.996 -5.243 7.949 1.00 94.69 203 THR A N 1
ATOM 1446 C CA . THR A 1 203 ? -7.829 -6.457 7.842 1.00 94.69 203 THR A CA 1
ATOM 1447 C C . THR A 1 203 ? -8.295 -6.981 9.203 1.00 94.69 203 THR A C 1
ATOM 1449 O O . THR A 1 203 ? -9.248 -7.758 9.289 1.00 94.69 203 THR A O 1
ATOM 1452 N N . THR A 1 204 ? -7.676 -6.516 10.291 1.00 93.31 204 THR A N 1
ATOM 1453 C CA . THR A 1 204 ? -8.061 -6.864 11.662 1.00 93.31 204 THR A CA 1
ATOM 1454 C C . THR A 1 204 ? -9.325 -6.119 12.070 1.00 93.31 204 THR A C 1
ATOM 1456 O O . THR A 1 204 ? -9.411 -4.899 11.950 1.00 93.31 204 THR A O 1
ATOM 1459 N N . ARG A 1 205 ? -10.299 -6.856 12.608 1.00 91.75 205 ARG A N 1
ATOM 1460 C CA . ARG A 1 205 ? -11.524 -6.277 13.164 1.00 91.75 205 ARG A CA 1
ATOM 1461 C C . ARG A 1 205 ? -11.224 -5.537 14.466 1.00 91.75 205 ARG A C 1
ATOM 1463 O O . ARG A 1 205 ? -10.618 -6.104 15.373 1.00 91.75 205 ARG A O 1
ATOM 1470 N N . ILE A 1 206 ? -11.695 -4.301 14.565 1.00 92.00 206 ILE A N 1
ATOM 1471 C CA . ILE A 1 206 ? -11.535 -3.423 15.724 1.00 92.00 206 ILE A CA 1
ATOM 1472 C C . ILE A 1 206 ? -12.924 -2.967 16.168 1.00 92.00 206 ILE A C 1
ATOM 1474 O O . ILE A 1 206 ? -13.744 -2.578 15.340 1.00 92.00 206 ILE A O 1
ATOM 1478 N N . VAL A 1 207 ? -13.189 -3.033 17.473 1.00 92.12 207 VAL A N 1
ATOM 1479 C CA . VAL A 1 207 ? -14.386 -2.437 18.075 1.00 92.12 207 VAL A CA 1
ATOM 1480 C C . VAL A 1 207 ? -14.007 -1.069 18.623 1.00 92.12 207 VAL A C 1
ATOM 1482 O O . VAL A 1 207 ? -13.157 -0.975 19.509 1.00 92.12 207 VAL A O 1
ATOM 1485 N N . THR A 1 208 ? -14.645 -0.024 18.108 1.00 90.50 208 THR A N 1
ATOM 1486 C CA . THR A 1 208 ? -14.461 1.354 18.562 1.00 90.50 208 THR A CA 1
ATOM 1487 C C . THR A 1 208 ? -15.639 1.750 19.438 1.00 90.50 208 THR A C 1
ATOM 1489 O O . THR A 1 208 ? -16.791 1.671 19.023 1.00 90.50 208 THR A O 1
ATOM 1492 N N . VAL A 1 209 ? -15.353 2.182 20.663 1.00 90.38 209 VAL A N 1
ATOM 1493 C CA . VAL A 1 209 ? -16.361 2.624 21.632 1.00 90.38 209 VAL A CA 1
ATOM 1494 C C . VAL A 1 209 ? -16.170 4.113 21.879 1.00 90.38 209 VAL A C 1
ATOM 1496 O O . VAL A 1 209 ? -15.101 4.541 22.318 1.00 90.38 209 VAL A O 1
ATOM 1499 N N . ALA A 1 210 ? -17.213 4.900 21.628 1.00 87.19 210 ALA A N 1
ATOM 1500 C CA . ALA A 1 210 ? -17.247 6.307 22.000 1.00 87.19 210 ALA A CA 1
ATOM 1501 C C . ALA A 1 210 ? -17.664 6.420 23.474 1.00 87.19 210 ALA A C 1
ATOM 1503 O O . ALA A 1 210 ? -18.849 6.425 23.800 1.00 87.19 210 ALA A O 1
ATOM 1504 N N . LEU A 1 211 ? -16.680 6.448 24.373 1.00 89.38 211 LEU A N 1
ATOM 1505 C CA . LEU A 1 211 ? -16.931 6.487 25.811 1.00 89.38 211 LEU A CA 1
ATOM 1506 C C . LEU A 1 211 ? -17.118 7.923 26.314 1.00 89.38 211 LEU A C 1
ATOM 1508 O O . LEU A 1 211 ? -16.275 8.790 26.073 1.00 89.38 211 LEU A O 1
ATOM 1512 N N . GLU A 1 212 ? -18.191 8.152 27.069 1.00 87.94 212 GLU A N 1
ATOM 1513 C CA . GLU A 1 212 ? -18.435 9.423 27.753 1.00 87.94 212 GLU A CA 1
ATOM 1514 C C . GLU A 1 212 ? -17.335 9.725 28.786 1.00 87.94 212 GLU A C 1
ATOM 1516 O O . GLU A 1 212 ? -16.736 8.829 29.389 1.00 87.94 212 GLU A O 1
ATOM 1521 N N . VAL A 1 213 ? -17.035 11.012 28.981 1.00 90.19 213 VAL A N 1
ATOM 1522 C CA . VAL A 1 213 ? -15.883 11.456 29.788 1.00 90.19 213 VAL A CA 1
ATOM 1523 C C . VAL A 1 213 ? -15.995 11.017 31.251 1.00 90.19 213 VAL A C 1
ATOM 1525 O O . VAL A 1 213 ? -15.003 10.620 31.859 1.00 90.19 213 VAL A O 1
ATOM 1528 N N . ASP A 1 214 ? -17.202 11.019 31.809 1.00 89.56 214 ASP A N 1
ATOM 1529 C CA . ASP A 1 214 ? -17.502 10.574 33.173 1.00 89.56 214 ASP A CA 1
ATOM 1530 C C . ASP A 1 214 ? -17.291 9.064 33.388 1.00 89.56 214 ASP A C 1
ATOM 1532 O O . ASP A 1 214 ? -17.112 8.614 34.523 1.00 89.56 214 ASP A O 1
ATOM 1536 N N . LYS A 1 215 ? -17.218 8.281 32.309 1.00 85.56 215 LYS A N 1
ATOM 1537 C CA . LYS A 1 215 ? -16.957 6.835 32.339 1.00 85.56 215 LYS A CA 1
ATOM 1538 C C . LYS A 1 215 ? -15.502 6.478 32.056 1.00 85.56 215 LYS A C 1
ATOM 1540 O O . LYS A 1 215 ? -15.102 5.340 32.286 1.00 85.56 215 LYS A O 1
ATOM 1545 N N . GLN A 1 216 ? -14.664 7.429 31.633 1.00 85.00 216 GLN A N 1
ATOM 1546 C CA . GLN A 1 216 ? -13.244 7.178 31.327 1.00 85.00 216 GLN A CA 1
ATOM 1547 C C . GLN A 1 216 ? -12.474 6.569 32.504 1.00 85.00 216 GLN A C 1
ATOM 1549 O O . GLN A 1 216 ? -11.622 5.704 32.315 1.00 85.00 216 GLN A O 1
ATOM 1554 N N . GLN A 1 217 ? -12.820 6.966 33.729 1.00 87.00 217 GLN A N 1
ATOM 1555 C CA . GLN A 1 217 ? -12.243 6.435 34.969 1.00 87.00 217 GLN A CA 1
ATOM 1556 C C . GLN A 1 217 ? -12.469 4.927 35.178 1.00 87.00 217 GLN A C 1
ATOM 1558 O O . GLN A 1 217 ? -11.754 4.300 35.966 1.00 87.00 217 GLN A O 1
ATOM 1563 N N . LEU A 1 218 ? -13.437 4.339 34.468 1.00 83.88 218 LEU A N 1
ATOM 1564 C CA . LEU A 1 218 ? -13.762 2.916 34.520 1.00 83.88 218 LEU A CA 1
ATOM 1565 C C . LEU A 1 218 ? -12.867 2.073 33.600 1.00 83.88 218 LEU A C 1
ATOM 1567 O O . LEU A 1 218 ? -12.819 0.853 33.753 1.00 83.88 218 LEU A O 1
ATOM 1571 N N . VAL A 1 219 ? -12.121 2.696 32.679 1.00 88.06 219 VAL A N 1
ATOM 1572 C CA . VAL A 1 219 ? -11.313 1.994 31.674 1.00 88.06 219 VAL A CA 1
ATOM 1573 C C . VAL A 1 219 ? -9.823 2.126 31.963 1.00 88.06 219 VAL A C 1
ATOM 1575 O O . VAL A 1 219 ? -9.306 3.188 32.303 1.00 88.06 219 VAL A O 1
ATOM 1578 N N . LYS A 1 220 ? -9.100 1.013 31.812 1.00 89.12 220 LYS A N 1
ATOM 1579 C CA . LYS A 1 220 ? -7.638 0.946 31.924 1.00 89.12 220 LYS A CA 1
ATOM 1580 C C . LYS A 1 220 ? -7.086 0.016 30.851 1.00 89.12 220 LYS A C 1
ATOM 1582 O O . LYS A 1 220 ? -7.755 -0.928 30.435 1.00 89.12 220 LYS A O 1
ATOM 1587 N N . LYS A 1 221 ? -5.842 0.245 30.422 1.00 89.88 221 LYS A N 1
ATOM 1588 C CA . LYS A 1 221 ? -5.165 -0.656 29.478 1.00 89.88 221 LYS A CA 1
ATOM 1589 C C . LYS A 1 221 ? -5.114 -2.076 30.054 1.00 89.88 221 LYS A C 1
ATOM 1591 O O . LYS A 1 2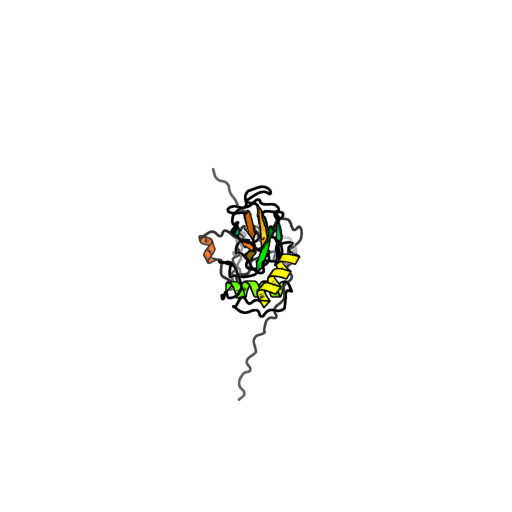21 ? -4.729 -2.262 31.205 1.00 89.88 221 LYS A O 1
ATOM 1596 N N . GLY A 1 222 ? -5.486 -3.062 29.239 1.00 89.12 222 GLY A N 1
ATOM 1597 C CA . GLY A 1 222 ? -5.538 -4.471 29.642 1.00 89.12 222 GLY A CA 1
ATOM 1598 C C . GLY A 1 222 ? -6.813 -4.875 30.389 1.00 89.12 222 GLY A C 1
ATOM 1599 O O . GLY A 1 222 ? -6.907 -6.021 30.822 1.00 89.12 222 GLY A O 1
ATOM 1600 N N . LEU A 1 223 ? -7.790 -3.972 30.537 1.00 89.19 223 LEU A N 1
ATOM 1601 C CA . LEU A 1 223 ? -9.111 -4.328 31.043 1.00 89.19 223 LEU A CA 1
ATOM 1602 C C . LEU A 1 223 ? -9.781 -5.307 30.072 1.00 89.19 223 LEU A C 1
ATOM 1604 O O . LEU A 1 223 ? -9.860 -5.047 28.872 1.00 89.19 223 LEU A O 1
ATOM 1608 N N . ALA A 1 224 ? -10.249 -6.437 30.595 1.00 87.50 224 ALA A N 1
ATOM 1609 C CA . ALA A 1 224 ? -11.010 -7.390 29.804 1.00 87.50 224 ALA A CA 1
ATOM 1610 C C . ALA A 1 224 ? -12.387 -6.803 29.466 1.00 87.50 224 ALA A C 1
ATOM 1612 O O . ALA A 1 224 ? -13.066 -6.269 30.342 1.00 87.50 224 ALA A O 1
ATOM 1613 N N . ALA A 1 225 ? -12.800 -6.943 28.211 1.00 89.56 225 ALA A N 1
ATOM 1614 C CA . ALA A 1 225 ? -14.123 -6.566 27.734 1.00 89.56 225 ALA A CA 1
ATOM 1615 C C . ALA A 1 225 ? -14.804 -7.781 27.097 1.00 89.56 225 ALA A C 1
ATOM 1617 O O . ALA A 1 225 ? -14.138 -8.651 26.531 1.00 89.56 225 ALA A O 1
ATOM 1618 N N . THR A 1 226 ? -16.131 -7.831 27.194 1.00 89.56 226 THR A N 1
ATOM 1619 C CA . THR A 1 226 ? -16.959 -8.806 26.475 1.00 89.56 226 THR A CA 1
ATOM 1620 C C . THR A 1 226 ? -17.644 -8.076 25.329 1.00 89.56 226 THR A C 1
ATOM 1622 O O . THR A 1 226 ? -18.176 -6.990 25.538 1.00 89.56 226 THR A O 1
ATOM 1625 N N . VAL A 1 227 ? -17.600 -8.649 24.127 1.00 90.31 227 VAL A N 1
ATOM 1626 C CA . VAL A 1 227 ? -18.247 -8.083 22.937 1.00 90.31 227 VAL A CA 1
ATOM 1627 C C . VAL A 1 227 ? -19.481 -8.914 22.621 1.00 90.31 227 VAL A C 1
ATOM 1629 O O . VAL A 1 227 ? -19.371 -10.117 22.388 1.00 90.31 227 VAL A O 1
ATOM 1632 N N . GLU A 1 228 ? -20.640 -8.264 22.586 1.00 88.69 228 GLU A N 1
ATOM 1633 C CA . GLU A 1 228 ? -21.896 -8.859 22.136 1.00 88.69 228 GLU A CA 1
ATOM 1634 C C . GLU A 1 228 ? -22.243 -8.295 20.755 1.00 88.69 228 GLU A C 1
ATOM 1636 O O . GLU A 1 228 ? -22.312 -7.082 20.569 1.00 88.69 228 GLU A O 1
ATOM 1641 N N . LEU A 1 229 ? -22.417 -9.177 19.766 1.00 86.38 229 LEU A N 1
ATOM 1642 C CA . LEU A 1 229 ? -22.792 -8.794 18.405 1.00 86.38 229 LEU A CA 1
ATOM 1643 C C . LEU A 1 229 ? -24.283 -9.083 18.185 1.00 86.38 229 LEU A C 1
ATOM 1645 O O . LEU A 1 229 ? -24.717 -10.215 18.427 1.00 86.38 229 LEU A O 1
ATOM 1649 N N . PRO A 1 230 ? -25.076 -8.118 17.690 1.00 80.00 230 PRO A N 1
ATOM 1650 C CA . PRO A 1 230 ? -26.465 -8.379 17.346 1.00 80.00 230 PRO A CA 1
ATOM 1651 C C . PRO A 1 230 ? -26.524 -9.382 16.183 1.00 80.00 230 PRO A C 1
ATOM 1653 O O . PRO A 1 230 ? -25.934 -9.155 15.130 1.00 80.00 230 PRO A O 1
ATOM 1656 N N . GLY A 1 231 ? -27.223 -10.507 16.374 1.00 63.75 231 GLY A N 1
ATOM 1657 C CA . GLY A 1 231 ? -27.491 -11.486 15.309 1.00 63.75 231 GLY A CA 1
ATOM 1658 C C . GLY A 1 231 ? -26.925 -12.896 15.508 1.00 63.75 231 GLY A C 1
ATOM 1659 O O . GLY A 1 231 ? -27.246 -13.778 14.714 1.00 63.75 231 GLY A O 1
ATOM 1660 N N . VAL A 1 232 ? -26.159 -13.169 16.570 1.00 51.44 232 VAL A N 1
ATOM 1661 C CA . VAL A 1 232 ? -25.856 -14.558 16.961 1.00 51.44 232 VAL A CA 1
ATOM 1662 C C . VAL A 1 232 ? -26.969 -15.105 17.857 1.00 51.44 232 VAL A C 1
ATOM 1664 O O . VAL A 1 232 ? -27.011 -14.862 19.058 1.00 51.44 232 VAL A O 1
ATOM 1667 N N . CYS A 1 233 ? -27.903 -15.858 17.272 1.00 42.97 233 CYS A N 1
ATOM 1668 C CA . CYS A 1 233 ? -28.835 -16.676 18.045 1.00 42.97 233 CYS A CA 1
ATOM 1669 C C . CYS A 1 233 ? -28.090 -17.909 18.586 1.00 42.97 233 CYS A C 1
ATOM 1671 O O . CYS A 1 233 ? -28.018 -18.945 17.930 1.00 42.97 233 CYS A O 1
ATOM 1673 N N . GLY A 1 234 ? -27.505 -17.783 19.774 1.00 46.75 234 GLY A N 1
ATOM 1674 C CA . GLY A 1 234 ? -26.856 -18.867 20.511 1.00 46.75 234 GLY A CA 1
ATOM 1675 C C . GLY A 1 234 ? -26.165 -18.325 21.764 1.00 46.75 234 GLY A C 1
ATOM 1676 O O . GLY A 1 234 ? -25.743 -17.169 21.754 1.00 46.75 234 GLY A O 1
ATOM 1677 N N . PRO A 1 235 ? -26.064 -19.101 22.860 1.00 40.00 235 PRO A N 1
ATOM 1678 C CA . PRO A 1 235 ? -25.371 -18.634 24.055 1.00 40.00 235 PRO A CA 1
ATOM 1679 C C . PRO A 1 235 ? -23.915 -18.273 23.708 1.00 40.00 235 PRO A C 1
ATOM 1681 O O . PRO A 1 235 ? -23.324 -18.931 22.846 1.00 40.00 235 PRO A O 1
ATOM 1684 N N . PRO A 1 236 ? -23.325 -17.252 24.355 1.00 41.22 236 PRO A N 1
ATOM 1685 C CA . PRO A 1 236 ? -21.963 -16.818 24.071 1.00 41.22 236 PRO A CA 1
ATOM 1686 C C . PRO A 1 236 ? -20.993 -17.997 24.215 1.00 41.22 236 PRO A C 1
ATOM 1688 O O . PRO A 1 236 ? -20.769 -18.515 25.310 1.00 41.22 236 PRO A O 1
ATOM 1691 N N . ALA A 1 237 ? -20.418 -18.436 23.096 1.00 37.59 237 ALA A N 1
ATOM 1692 C CA . ALA A 1 237 ? -19.372 -19.444 23.084 1.00 37.59 237 ALA A CA 1
ATOM 1693 C C . ALA A 1 237 ? -18.054 -18.782 23.499 1.00 37.59 237 ALA A C 1
ATOM 1695 O O . ALA A 1 237 ? -17.280 -18.303 22.672 1.00 37.59 237 ALA A O 1
ATOM 1696 N N . LEU A 1 238 ? -17.795 -18.744 24.804 1.00 50.59 238 LEU A N 1
ATOM 1697 C CA . LEU A 1 238 ? -16.449 -18.523 25.311 1.00 50.59 238 LEU A CA 1
ATOM 1698 C C . LEU A 1 238 ? -15.722 -19.868 25.325 1.00 50.59 238 LEU A C 1
ATOM 1700 O O . LEU A 1 238 ? -16.137 -20.800 26.008 1.00 50.59 238 LEU A O 1
ATOM 1704 N N . SER A 1 239 ? -14.605 -19.950 24.605 1.00 31.67 239 SER A N 1
ATOM 1705 C CA . SER A 1 239 ? -13.569 -20.943 24.880 1.00 31.67 239 SER A CA 1
ATOM 1706 C C . SER A 1 239 ? -12.580 -20.315 25.865 1.00 31.67 239 SER A C 1
ATOM 1708 O O . SER A 1 239 ? -11.719 -19.539 25.440 1.00 31.67 239 SER A O 1
ATOM 1710 N N . PRO A 1 240 ? -12.657 -20.596 27.177 1.00 39.66 240 PRO A N 1
ATOM 1711 C CA . PRO A 1 240 ? -11.619 -20.163 28.094 1.00 39.66 240 PRO A CA 1
ATOM 1712 C C . PRO A 1 240 ? -10.359 -20.990 27.820 1.00 39.66 240 PRO A C 1
ATOM 1714 O O . PRO A 1 240 ? -10.294 -22.176 28.140 1.00 39.66 240 PRO A O 1
ATOM 1717 N N . ARG A 1 241 ? -9.313 -20.366 27.263 1.00 32.31 241 ARG A N 1
ATOM 1718 C CA . ARG A 1 241 ? -7.954 -20.867 27.497 1.00 32.31 241 ARG A CA 1
ATOM 1719 C C . ARG A 1 241 ? -7.671 -20.682 28.985 1.00 32.31 241 ARG A C 1
ATOM 1721 O O . ARG A 1 241 ? -7.323 -19.599 29.441 1.00 32.31 241 ARG A O 1
ATOM 1728 N N . SER A 1 242 ? -7.874 -21.752 29.740 1.00 34.91 242 SER A N 1
ATOM 1729 C CA . SER A 1 242 ? -7.467 -21.885 31.131 1.00 34.91 242 SER A CA 1
ATOM 1730 C C . SER A 1 242 ? -5.954 -21.681 31.247 1.00 34.91 242 SER A C 1
ATOM 1732 O O . SER A 1 242 ? -5.175 -22.526 30.808 1.00 34.91 242 SER A O 1
ATOM 1734 N N . VAL A 1 243 ? -5.533 -20.569 31.849 1.00 39.38 243 VAL A N 1
ATOM 1735 C CA . VAL A 1 243 ? -4.173 -20.416 32.380 1.00 39.38 243 VAL A CA 1
ATOM 1736 C C . VAL A 1 243 ? -4.167 -21.035 33.784 1.00 39.38 243 VAL A C 1
ATOM 1738 O O . VAL A 1 243 ? -5.023 -20.678 34.596 1.00 39.38 243 VAL A O 1
ATOM 1741 N N . PRO A 1 244 ? -3.263 -21.979 34.102 1.00 37.44 244 PRO A N 1
ATOM 1742 C CA . PRO A 1 244 ? -3.271 -22.647 35.396 1.00 37.44 244 PRO A CA 1
ATOM 1743 C C . PRO A 1 244 ? -2.874 -21.681 36.520 1.00 37.44 244 PRO A C 1
ATOM 1745 O O . PRO A 1 244 ? -1.844 -21.008 36.467 1.00 37.44 244 PRO A O 1
ATOM 1748 N N . SER A 1 245 ? -3.696 -21.658 37.569 1.00 37.31 245 SER A N 1
ATOM 1749 C CA . SER A 1 245 ? -3.418 -20.977 38.832 1.00 37.31 245 SER A CA 1
ATOM 1750 C C . SER A 1 245 ? -2.201 -21.613 39.512 1.00 37.31 245 SER A C 1
ATOM 1752 O O . SER A 1 245 ? -2.222 -22.792 39.873 1.00 37.31 245 SER A O 1
ATOM 1754 N N . ARG A 1 246 ? -1.122 -20.843 39.697 1.00 39.22 246 ARG A N 1
ATOM 1755 C CA . ARG A 1 246 ? -0.011 -21.230 40.578 1.00 39.22 246 ARG A CA 1
ATOM 1756 C C . ARG A 1 246 ? -0.496 -21.172 42.026 1.00 39.22 246 ARG A C 1
ATOM 1758 O O . ARG A 1 246 ? -0.735 -20.094 42.562 1.00 39.22 246 ARG A O 1
ATOM 1765 N N . SER A 1 247 ? -0.601 -22.333 42.669 1.00 37.62 247 SER A N 1
ATOM 1766 C CA . SER A 1 247 ? -0.874 -22.438 44.104 1.00 37.62 247 SER A CA 1
ATOM 1767 C C . SER A 1 247 ? 0.237 -21.773 44.938 1.00 37.62 247 SER A C 1
ATOM 1769 O O . SER A 1 247 ? 1.417 -21.898 44.595 1.00 37.62 247 SER A O 1
ATOM 1771 N N . PRO A 1 248 ? -0.091 -21.104 46.058 1.00 41.69 248 PRO A N 1
ATOM 1772 C CA . PRO A 1 248 ? 0.912 -20.530 46.943 1.00 41.69 248 PRO A CA 1
ATOM 1773 C C . PRO A 1 248 ? 1.669 -21.634 47.695 1.00 41.69 248 PRO A C 1
ATOM 1775 O O . PRO A 1 248 ? 1.092 -22.548 48.287 1.00 41.69 248 PRO A O 1
ATOM 1778 N N . ARG A 1 249 ? 2.998 -21.533 47.659 1.00 41.16 249 ARG A N 1
ATOM 1779 C CA . ARG A 1 249 ? 3.952 -22.413 48.339 1.00 41.16 249 ARG A CA 1
ATOM 1780 C C . ARG A 1 249 ? 3.736 -22.315 49.859 1.00 41.16 249 ARG A C 1
ATOM 1782 O O . ARG A 1 249 ? 3.934 -21.252 50.438 1.00 41.16 249 ARG A O 1
ATOM 1789 N N . ARG A 1 250 ? 3.341 -23.419 50.507 1.00 42.53 250 ARG A N 1
ATOM 1790 C CA . ARG A 1 250 ? 3.301 -23.533 51.977 1.00 42.53 250 ARG A CA 1
ATOM 1791 C C . ARG A 1 250 ? 4.712 -23.346 52.540 1.00 42.53 250 ARG A C 1
ATOM 1793 O O . ARG A 1 250 ? 5.623 -24.098 52.201 1.00 42.53 250 ARG A O 1
ATOM 1800 N N . THR A 1 251 ? 4.877 -22.357 53.407 1.00 50.34 251 THR A N 1
ATOM 1801 C CA . THR A 1 251 ? 6.046 -22.195 54.272 1.00 50.34 251 THR A CA 1
ATOM 1802 C C . THR A 1 251 ? 6.046 -23.291 55.342 1.00 50.34 251 THR A C 1
ATOM 1804 O O . THR A 1 251 ? 5.024 -23.586 55.962 1.00 50.34 251 THR A O 1
ATOM 1807 N N . ARG A 1 252 ? 7.199 -23.938 55.526 1.00 49.47 252 ARG A N 1
ATOM 1808 C CA . ARG A 1 252 ? 7.463 -24.931 56.578 1.00 49.47 252 ARG A CA 1
ATOM 1809 C C . ARG A 1 252 ? 8.014 -24.189 57.810 1.00 49.47 252 ARG A C 1
ATOM 1811 O O . ARG A 1 252 ? 8.841 -23.300 57.610 1.00 49.47 252 ARG A O 1
ATOM 1818 N N . PRO A 1 253 ? 7.587 -24.497 59.047 1.00 50.81 253 PRO A N 1
ATOM 1819 C CA . PRO A 1 253 ? 8.124 -23.840 60.239 1.00 50.81 253 PRO A CA 1
ATOM 1820 C C . PRO A 1 253 ? 9.521 -24.387 60.599 1.00 50.81 253 PRO A C 1
ATOM 1822 O O . PRO A 1 253 ? 9.880 -25.475 60.134 1.00 50.81 253 PRO A O 1
ATOM 1825 N N . PRO A 1 254 ? 10.310 -23.653 61.407 1.00 50.25 254 PRO A N 1
ATOM 1826 C CA . PRO A 1 254 ? 11.684 -24.022 61.728 1.00 50.25 254 PRO A CA 1
ATOM 1827 C C . PRO A 1 254 ? 11.738 -25.188 62.723 1.00 50.25 254 PRO A C 1
ATOM 1829 O O . PRO A 1 254 ? 10.953 -25.261 63.670 1.00 50.25 254 PRO A O 1
ATOM 1832 N N . SER A 1 255 ? 12.680 -26.100 62.497 1.00 54.50 255 SER A N 1
ATOM 1833 C CA . SER A 1 255 ? 13.070 -27.147 63.441 1.00 54.50 255 SER A CA 1
ATOM 1834 C C . SER A 1 255 ? 13.870 -26.553 64.605 1.00 54.50 255 SER A C 1
ATOM 1836 O O . SER A 1 255 ? 14.698 -25.669 64.384 1.00 54.50 255 SER A O 1
ATOM 1838 N N . ARG A 1 256 ? 13.587 -27.043 65.818 1.00 54.12 256 ARG A N 1
ATOM 1839 C CA . ARG A 1 256 ? 14.403 -26.851 67.027 1.00 54.12 256 ARG A CA 1
ATOM 1840 C C . ARG A 1 256 ? 15.788 -27.464 66.876 1.00 54.12 256 ARG A C 1
ATOM 1842 O O . ARG A 1 256 ? 15.886 -28.466 66.132 1.00 54.12 256 ARG A O 1
#

Sequence (256 aa):
MRGRTALLAGGVVLVVASGAAAAVGFGGADASTPPRGALPPATAKVARGTLIQTETVDGTLGYGDPVAIKAKGTGGTLTWLPAEGATLTRGKPVYEVDDDPVVLLFGSTPLYRPLTTDVTGADVAEFEKNLAALGYDGFTVDDEYTSATSDAVERWQEDLGREETGTVAPGEVVVAPGEIRVAELKLAQGDAASGPVLTYTGTTRIVTVALEVDKQQLVKKGLAATVELPGVCGPPALSPRSVPSRSPRRTRPPSR

Radius of gyration: 35.19 Å; chains: 1; bounding box: 86×46×96 Å

Foldseek 3Di:
DDDDDDDDDDDDDDDDDDDDDDDDDDDDDDDDDDPPPPPPPDDDDDDDDDDDDDDDFDWDKDQDDKDFDAQPDPKAFFAFADDAQDKAFFQDFRTAGPLAGATEAADDDADPFKDDAAAFDPNQLRVVVSLVVVPQDQDDNDGGCHVSCLVSQLVSCVVSVHHSPSMDGSRSYDYDNGMWTFHAAPDDGGDMRGTGGTIIGHPDIDIGTPDDPVCVVVDDPPDDDDDDDPPPPDDDDDDDPDDDDDDDDDDDDDDD

Secondary structure (DSSP, 8-state):
--------------------------------------PPPP-------PPPP------EEESS--EEEE--SS--BEEE-PPTT-EE-TTSEEEEETTEEEEEEESS----S-B-TT-BSHHHHHHHHHHHHHT--SS--SSB--HHHHHHHHHHHHHTTS---S-B-TTSEEEESS-EEEEEESS-TTSBS-SEEEEEE-SS-EEE----GGGGGG--TT-------TT--S--------PPP-PPPPPPPPP-

Organism: NCBI:txid1076124